Protein AF-0000000070525239 (afdb_homodimer)

Nearest PDB structures (foldseek):
  1e3w-assembly1_A  TM=9.449E-01  e=1.465E-20  Rattus norvegicus
  2o23-assembly1_A-2  TM=9.430E-01  e=2.277E-20  Homo sapiens
  1e6w-assembly1_B  TM=9.467E-01  e=3.322E-20  Rattus norvegicus
  1e3s-assembly1_D  TM=9.387E-01  e=2.425E-20  Rattus norvegicus
  7n09-assembly1_A  TM=9.332E-01  e=2.905E-18  Ascaris suum

Structure (mmCIF, N/CA/C/O backbone):
data_AF-0000000070525239-model_v1
#
loop_
_entity.id
_entity.type
_entity.pdbx_description
1 polymer 'Hydroxysteroid 17-beta dehydrogenase 10'
#
loop_
_atom_site.group_PDB
_atom_site.id
_atom_site.type_symbol
_atom_site.label_atom_id
_atom_site.label_alt_id
_atom_site.label_comp_id
_atom_site.label_asym_id
_atom_site.label_entity_id
_atom_site.label_seq_id
_atom_site.pdbx_PDB_ins_code
_atom_site.Cartn_x
_atom_site.Cartn_y
_atom_site.Cartn_z
_atom_site.occupancy
_atom_site.B_iso_or_equiv
_atom_site.auth_seq_id
_atom_site.auth_comp_id
_atom_site.auth_asym_id
_atom_site.auth_atom_id
_atom_site.pdbx_PDB_model_num
ATOM 1 N N . PRO A 1 1 ? -8.875 -11.875 -37.719 1 24.02 1 PRO A N 1
ATOM 2 C CA . PRO A 1 1 ? -8.242 -12.961 -36.938 1 24.02 1 PRO A CA 1
ATOM 3 C C . PRO A 1 1 ? -8.016 -12.594 -35.5 1 24.02 1 PRO A C 1
ATOM 5 O O . PRO A 1 1 ? -7.535 -11.5 -35.188 1 24.02 1 PRO A O 1
ATOM 8 N N . GLY A 1 2 ? -8.891 -12.859 -34.5 1 32.44 2 GLY A N 1
ATOM 9 C CA . GLY A 1 2 ? -8.945 -12.461 -33.125 1 32.44 2 GLY A CA 1
ATOM 10 C C . GLY A 1 2 ? -7.613 -12.57 -32.406 1 32.44 2 GLY A C 1
ATOM 11 O O . GLY A 1 2 ? -6.754 -13.359 -32.812 1 32.44 2 GLY A O 1
ATOM 12 N N . SER A 1 3 ? -7.012 -11.477 -32.031 1 36.03 3 SER A N 1
ATOM 13 C CA . SER A 1 3 ? -5.727 -11.594 -31.344 1 36.03 3 SER A CA 1
ATOM 14 C C . SER A 1 3 ? -5.648 -12.891 -30.531 1 36.03 3 SER A C 1
ATOM 16 O O . SER A 1 3 ? -6.59 -13.234 -29.812 1 36.03 3 SER A O 1
ATOM 18 N N . PRO A 1 4 ? -5.105 -13.992 -30.922 1 38.84 4 PRO A N 1
ATOM 19 C CA . PRO A 1 4 ? -5.152 -15.266 -30.188 1 38.84 4 PRO A CA 1
ATOM 20 C C . PRO A 1 4 ? -5.043 -15.078 -28.672 1 38.84 4 PRO A C 1
ATOM 22 O O . PRO A 1 4 ? -4.008 -14.625 -28.172 1 38.84 4 PRO A O 1
ATOM 25 N N . CYS A 1 5 ? -6.004 -14.445 -28.109 1 45.59 5 CYS A N 1
ATOM 26 C CA . CYS A 1 5 ? -6.117 -14.422 -26.656 1 45.59 5 CYS A CA 1
ATOM 27 C C . CYS A 1 5 ? -5.613 -15.727 -26.047 1 45.59 5 CYS A C 1
ATOM 29 O O . CYS A 1 5 ? -5.816 -16.797 -26.609 1 45.59 5 CYS A O 1
ATOM 31 N N . ARG A 1 6 ? -4.496 -15.766 -25.344 1 56.09 6 ARG A N 1
ATOM 32 C CA . ARG A 1 6 ? -3.951 -16.969 -24.75 1 56.09 6 ARG A CA 1
ATOM 33 C C . ARG A 1 6 ? -5.062 -17.953 -24.359 1 56.09 6 ARG A C 1
ATOM 35 O O . ARG A 1 6 ? -6.027 -17.562 -23.703 1 56.09 6 ARG A O 1
ATOM 42 N N . SER A 1 7 ? -5.305 -18.938 -25.172 1 71.94 7 SER A N 1
ATOM 43 C CA . SER A 1 7 ? -6.301 -19.984 -24.953 1 71.94 7 SER A CA 1
ATOM 44 C C . SER A 1 7 ? -6.145 -20.625 -23.578 1 71.94 7 SER A C 1
ATOM 46 O O . SER A 1 7 ? -5.031 -20.719 -23.062 1 71.94 7 SER A O 1
ATOM 48 N N . LEU A 1 8 ? -7.219 -20.766 -22.641 1 81.75 8 LEU A N 1
ATOM 49 C CA . LEU A 1 8 ? -7.293 -21.25 -21.266 1 81.75 8 LEU A CA 1
ATOM 50 C C . LEU A 1 8 ? -7.043 -22.75 -21.219 1 81.75 8 LEU A C 1
ATOM 52 O O . LEU A 1 8 ? -6.438 -23.234 -20.25 1 81.75 8 LEU A O 1
ATOM 56 N N . PRO A 1 9 ? -7.375 -23.438 -22.328 1 86.81 9 PRO A N 1
ATOM 57 C CA . PRO A 1 9 ? -7.137 -24.875 -22.172 1 86.81 9 PRO A CA 1
ATOM 58 C C . PRO A 1 9 ? -5.656 -25.203 -22.016 1 86.81 9 PRO A C 1
ATOM 60 O O . PRO A 1 9 ? -4.828 -24.75 -22.812 1 86.81 9 PRO A O 1
ATOM 63 N N . GLY A 1 10 ? -5.457 -25.938 -20.922 1 90.94 10 GLY A N 1
ATOM 64 C CA . GLY A 1 10 ? -4.105 -26.406 -20.672 1 90.94 10 GLY A CA 1
ATOM 65 C C . GLY A 1 10 ? -3.283 -25.438 -19.844 1 90.94 10 GLY A C 1
ATOM 66 O O . GLY A 1 10 ? -2.189 -25.781 -19.391 1 90.94 10 GLY A O 1
ATOM 67 N N . MET A 1 11 ? -3.789 -24.266 -19.578 1 95.25 11 MET A N 1
ATOM 68 C CA . MET A 1 11 ? -3.066 -23.297 -18.75 1 95.25 11 MET A CA 1
ATOM 69 C C . MET A 1 11 ? -3.055 -23.734 -17.297 1 95.25 11 MET A C 1
ATOM 71 O O . MET A 1 11 ? -4 -24.359 -16.812 1 95.25 11 MET A O 1
ATOM 75 N N . VAL A 1 12 ? -1.965 -23.391 -16.625 1 98.19 12 VAL A N 1
ATOM 76 C CA . VAL A 1 12 ? -1.842 -23.641 -15.203 1 98.19 12 VAL A CA 1
ATOM 77 C C . VAL A 1 12 ? -1.902 -22.312 -14.438 1 98.19 12 VAL A C 1
ATOM 79 O O . VAL A 1 12 ? -1.078 -21.422 -14.664 1 98.19 12 VAL A O 1
ATOM 82 N N . ALA A 1 13 ? -2.9 -22.203 -13.523 1 98.56 13 ALA A N 1
ATOM 83 C CA . ALA A 1 13 ? -3.133 -20.953 -12.789 1 98.56 13 ALA A CA 1
ATOM 84 C C . ALA A 1 13 ? -2.881 -21.141 -11.297 1 98.56 13 ALA A C 1
ATOM 86 O O . ALA A 1 13 ? -3.074 -22.234 -10.758 1 98.56 13 ALA A O 1
ATOM 87 N N . LEU A 1 14 ? -2.352 -20.125 -10.688 1 98.75 14 LEU A N 1
ATOM 88 C CA . LEU A 1 14 ? -2.381 -19.969 -9.234 1 98.75 14 LEU A CA 1
ATOM 89 C C . LEU A 1 14 ? -3.379 -18.891 -8.828 1 98.75 14 LEU A C 1
ATOM 91 O O . LEU A 1 14 ? -3.291 -17.75 -9.289 1 98.75 14 LEU A O 1
ATOM 95 N N . VAL A 1 15 ? -4.398 -19.234 -8.016 1 98.5 15 VAL A N 1
ATOM 96 C CA . VAL A 1 15 ? -5.418 -18.297 -7.555 1 98.5 15 VAL A CA 1
ATOM 97 C C . VAL A 1 15 ? -5.32 -18.141 -6.039 1 98.5 15 VAL A C 1
ATOM 99 O O . VAL A 1 15 ? -5.445 -19.125 -5.297 1 98.5 15 VAL A O 1
ATOM 102 N N . THR A 1 16 ? -5.07 -16.938 -5.613 1 98.5 16 THR A N 1
ATOM 103 C CA . THR A 1 16 ? -5.055 -16.703 -4.176 1 98.5 16 THR A CA 1
ATOM 104 C C . THR A 1 16 ? -6.461 -16.406 -3.66 1 98.5 16 THR A C 1
ATOM 106 O O . THR A 1 16 ? -7.316 -15.938 -4.414 1 98.5 16 THR A O 1
ATOM 109 N N . GLY A 1 17 ? -6.613 -16.656 -2.32 1 97.75 17 GLY A N 1
ATOM 110 C CA . GLY A 1 17 ? -7.961 -16.5 -1.798 1 97.75 17 GLY A CA 1
ATOM 111 C C . GLY A 1 17 ? -8.977 -17.391 -2.488 1 97.75 17 GLY A C 1
ATOM 112 O O . GLY A 1 17 ? -10.117 -16.984 -2.711 1 97.75 17 GLY A O 1
ATOM 113 N N . ALA A 1 18 ? -8.602 -18.547 -2.885 1 98.38 18 ALA A N 1
ATOM 114 C CA . ALA A 1 18 ? -9.359 -19.375 -3.814 1 98.38 18 ALA A CA 1
ATOM 115 C C . ALA A 1 18 ? -10.531 -20.062 -3.113 1 98.38 18 ALA A C 1
ATOM 117 O O . ALA A 1 18 ? -11.414 -20.609 -3.768 1 98.38 18 ALA A O 1
ATOM 118 N N . GLY A 1 19 ? -10.555 -20.016 -1.849 1 97.69 19 GLY A N 1
ATOM 119 C CA . GLY A 1 19 ? -11.547 -20.781 -1.109 1 97.69 19 GLY A CA 1
ATOM 120 C C . GLY A 1 19 ? -12.875 -20.047 -0.96 1 97.69 19 GLY A C 1
ATOM 121 O O . GLY A 1 19 ? -13.828 -20.594 -0.405 1 97.69 19 GLY A O 1
ATOM 122 N N . SER A 1 20 ? -12.906 -18.797 -1.451 1 95.38 20 SER A N 1
ATOM 123 C CA . SER A 1 20 ? -14.148 -18.062 -1.232 1 95.38 20 SER A CA 1
ATOM 124 C C . SER A 1 20 ? -14.32 -16.953 -2.266 1 95.38 20 SER A C 1
ATOM 126 O O . SER A 1 20 ? -13.391 -16.641 -3.018 1 95.38 20 SER A O 1
ATOM 128 N N . GLY A 1 21 ? -15.578 -16.594 -2.42 1 94.62 21 GLY A N 1
ATOM 129 C CA . GLY A 1 21 ? -15.891 -15.367 -3.154 1 94.62 21 GLY A CA 1
ATOM 130 C C . GLY A 1 21 ? -15.359 -15.383 -4.574 1 94.62 21 GLY A C 1
ATOM 131 O O . GLY A 1 21 ? -15.602 -16.328 -5.328 1 94.62 21 GLY A O 1
ATOM 132 N N . LEU A 1 22 ? -14.672 -14.203 -4.852 1 92.38 22 LEU A N 1
ATOM 133 C CA . LEU A 1 22 ? -14.141 -14 -6.195 1 92.38 22 LEU A CA 1
ATOM 134 C C . LEU A 1 22 ? -13.125 -15.086 -6.547 1 92.38 22 LEU A C 1
ATOM 136 O O . LEU A 1 22 ? -13.078 -15.555 -7.688 1 92.38 22 LEU A O 1
ATOM 140 N N . GLY A 1 23 ? -12.344 -15.492 -5.531 1 96.88 23 GLY A N 1
ATOM 141 C CA . GLY A 1 23 ? -11.359 -16.547 -5.762 1 96.88 23 GLY A CA 1
ATOM 142 C C . GLY A 1 23 ? -11.984 -17.859 -6.16 1 96.88 23 GLY A C 1
ATOM 143 O O . GLY A 1 23 ? -11.562 -18.484 -7.141 1 96.88 23 GLY A O 1
ATOM 144 N N . ARG A 1 24 ? -12.93 -18.203 -5.43 1 98.12 24 ARG A N 1
ATOM 145 C CA . ARG A 1 24 ? -13.625 -19.453 -5.73 1 98.12 24 ARG A CA 1
ATOM 146 C C . ARG A 1 24 ? -14.258 -19.422 -7.117 1 98.12 24 ARG A C 1
ATOM 148 O O . ARG A 1 24 ? -14.086 -20.344 -7.91 1 98.12 24 ARG A O 1
ATOM 155 N N . ALA A 1 25 ? -14.938 -18.344 -7.43 1 96.88 25 ALA A N 1
ATOM 156 C CA . ALA A 1 25 ? -15.578 -18.188 -8.734 1 96.88 25 ALA A CA 1
ATOM 157 C C . ALA A 1 25 ? -14.547 -18.219 -9.859 1 96.88 25 ALA A C 1
ATOM 159 O O . ALA A 1 25 ? -14.797 -18.797 -10.922 1 96.88 25 ALA A O 1
ATOM 160 N N . THR A 1 26 ? -13.438 -17.672 -9.586 1 96.31 26 THR A N 1
ATOM 161 C CA . THR A 1 26 ? -12.367 -17.641 -10.57 1 96.31 26 THR A CA 1
ATOM 162 C C . THR A 1 26 ? -11.859 -19.047 -10.859 1 96.31 26 THR A C 1
ATOM 164 O O . THR A 1 26 ? -11.727 -19.438 -12.023 1 96.31 26 THR A O 1
ATOM 167 N N . VAL A 1 27 ? -11.633 -19.844 -9.797 1 98.38 27 VAL A N 1
ATOM 168 C CA . VAL A 1 27 ? -11.141 -21.203 -9.953 1 98.38 27 VAL A CA 1
ATOM 169 C C . VAL A 1 27 ? -12.148 -22.031 -10.742 1 98.38 27 VAL A C 1
ATOM 171 O O . VAL A 1 27 ? -11.781 -22.719 -11.703 1 98.38 27 VAL A O 1
ATOM 174 N N . GLU A 1 28 ? -13.344 -21.922 -10.398 1 98.38 28 GLU A N 1
ATOM 175 C CA . GLU A 1 28 ? -14.383 -22.703 -11.047 1 98.38 28 GLU A CA 1
ATOM 176 C C . GLU A 1 28 ? -14.477 -22.375 -12.539 1 98.38 28 GLU A C 1
ATOM 178 O O . GLU A 1 28 ? -14.586 -23.266 -13.367 1 98.38 28 GLU A O 1
ATOM 183 N N . ARG A 1 29 ? -14.375 -21.156 -12.867 1 96.88 29 ARG A N 1
ATOM 184 C CA . ARG A 1 29 ? -14.453 -20.734 -14.266 1 96.88 29 ARG A CA 1
ATOM 185 C C . ARG A 1 29 ? -13.234 -21.219 -15.047 1 96.88 29 ARG A C 1
ATOM 187 O O . ARG A 1 29 ? -13.359 -21.672 -16.188 1 96.88 29 ARG A O 1
ATOM 194 N N . LEU A 1 30 ? -12.078 -21.125 -14.422 1 96.62 30 LEU A N 1
ATOM 195 C CA . LEU A 1 30 ? -10.852 -21.578 -15.07 1 96.62 30 LEU A CA 1
ATOM 196 C C . LEU A 1 30 ? -10.922 -23.062 -15.383 1 96.62 30 LEU A C 1
ATOM 198 O O . LEU A 1 30 ? -10.609 -23.484 -16.5 1 96.62 30 LEU A O 1
ATOM 202 N N . VAL A 1 31 ? -11.352 -23.859 -14.453 1 97.75 31 VAL A N 1
ATOM 203 C CA . VAL A 1 31 ? -11.406 -25.312 -14.617 1 97.75 31 VAL A CA 1
ATOM 204 C C . VAL A 1 31 ? -12.469 -25.672 -15.641 1 97.75 31 VAL A C 1
ATOM 206 O O . VAL A 1 31 ? -12.25 -26.547 -16.484 1 97.75 31 VAL A O 1
ATOM 209 N N . GLU A 1 32 ? -13.555 -24.969 -15.586 1 96.81 32 GLU A N 1
ATOM 210 C CA . GLU A 1 32 ? -14.609 -25.188 -16.562 1 96.81 32 GLU A CA 1
ATOM 211 C C . GLU A 1 32 ? -14.102 -24.953 -17.984 1 96.81 32 GLU A C 1
ATOM 213 O O . GLU A 1 32 ? -14.57 -25.594 -18.938 1 96.81 32 GLU A O 1
ATOM 218 N N . ARG A 1 33 ? -13.141 -24.172 -18.125 1 95.81 33 ARG A N 1
ATOM 219 C CA . ARG A 1 33 ? -12.633 -23.797 -19.438 1 95.81 33 ARG A CA 1
ATOM 220 C C . ARG A 1 33 ? -11.375 -24.578 -19.781 1 95.81 33 ARG A C 1
ATOM 222 O O . ARG A 1 33 ? -10.656 -24.234 -20.719 1 95.81 33 ARG A O 1
ATOM 229 N N . GLY A 1 34 ? -11.055 -25.531 -18.969 1 97.06 34 GLY A N 1
ATOM 230 C CA . GLY A 1 34 ? -10.031 -26.516 -19.328 1 97.06 34 GLY A CA 1
ATOM 231 C C . GLY A 1 34 ? -8.672 -26.203 -18.734 1 97.06 34 GLY A C 1
ATOM 232 O O . GLY A 1 34 ? -7.676 -26.828 -19.094 1 97.06 34 GLY A O 1
ATOM 233 N N . ALA A 1 35 ? -8.625 -25.266 -17.844 1 97.56 35 ALA A N 1
ATOM 234 C CA . ALA A 1 35 ? -7.367 -24.953 -17.156 1 97.56 35 ALA A CA 1
ATOM 235 C C . ALA A 1 35 ? -7.18 -25.828 -15.922 1 97.56 35 ALA A C 1
ATOM 237 O O . ALA A 1 35 ? -8.117 -26.5 -15.484 1 97.56 35 ALA A O 1
ATOM 238 N N . ARG A 1 36 ? -5.973 -25.891 -15.461 1 98.38 36 ARG A N 1
ATOM 239 C CA . ARG A 1 36 ? -5.629 -26.438 -14.156 1 98.38 36 ARG A CA 1
ATOM 240 C C . ARG A 1 36 ? -5.301 -25.312 -13.164 1 98.38 36 ARG A C 1
ATOM 242 O O . ARG A 1 36 ? -4.883 -24.234 -13.57 1 98.38 36 ARG A O 1
ATOM 249 N N . ALA A 1 37 ? -5.555 -25.625 -11.883 1 98.69 37 ALA A N 1
ATOM 250 C CA . ALA A 1 37 ? -5.402 -24.516 -10.938 1 98.69 37 ALA A CA 1
ATOM 251 C C . ALA A 1 37 ? -4.863 -25.016 -9.602 1 98.69 37 ALA A C 1
ATOM 253 O O . ALA A 1 37 ? -5.266 -26.062 -9.109 1 98.69 37 ALA A O 1
ATOM 254 N N . VAL A 1 38 ? -3.879 -24.281 -9.062 1 98.94 38 VAL A N 1
ATOM 255 C CA . VAL A 1 38 ? -3.506 -24.406 -7.66 1 98.94 38 VAL A CA 1
ATOM 256 C C . VAL A 1 38 ? -4.242 -23.359 -6.832 1 98.94 38 VAL A C 1
ATOM 258 O O . VAL A 1 38 ? -4.188 -22.172 -7.148 1 98.94 38 VAL A O 1
ATOM 261 N N . LEU A 1 39 ? -5.012 -23.797 -5.852 1 98.94 39 LEU A N 1
ATOM 262 C CA . LEU A 1 39 ? -5.785 -22.953 -4.941 1 98.94 39 LEU A CA 1
ATOM 263 C C . LEU A 1 39 ? -4.957 -22.578 -3.721 1 98.94 39 LEU A C 1
ATOM 265 O O . LEU A 1 39 ? -4.707 -23.406 -2.846 1 98.94 39 LEU A O 1
ATOM 269 N N . LEU A 1 40 ? -4.508 -21.312 -3.719 1 98.88 40 LEU A N 1
ATOM 270 C CA . LEU A 1 40 ? -3.75 -20.812 -2.578 1 98.88 40 LEU A CA 1
ATOM 271 C C . LEU A 1 40 ? -4.652 -20.047 -1.621 1 98.88 40 LEU A C 1
ATOM 273 O O . LEU A 1 40 ? -5.262 -19.047 -2.004 1 98.88 40 LEU A O 1
ATOM 277 N N . ASP A 1 41 ? -4.754 -20.516 -0.376 1 98.75 41 ASP A N 1
ATOM 278 C CA . ASP A 1 41 ? -5.582 -19.875 0.643 1 98.75 41 ASP A CA 1
ATOM 279 C C . ASP A 1 41 ? -5.164 -20.312 2.045 1 98.75 41 ASP A C 1
ATOM 281 O O . ASP A 1 41 ? -4.375 -21.25 2.199 1 98.75 41 ASP A O 1
ATOM 285 N N . LEU A 1 42 ? -5.648 -19.625 2.99 1 98.62 42 LEU A N 1
ATOM 286 C CA . LEU A 1 42 ? -5.383 -20 4.375 1 98.62 42 LEU A CA 1
ATOM 287 C C . LEU A 1 42 ? -5.82 -21.422 4.648 1 98.62 42 LEU A C 1
ATOM 289 O O . LEU A 1 42 ? -6.738 -21.938 4 1 98.62 42 LEU A O 1
ATOM 293 N N . PRO A 1 43 ? -5.195 -22.078 5.637 1 97.81 43 PRO A N 1
ATOM 294 C CA . PRO A 1 43 ? -5.484 -23.484 5.914 1 97.81 43 PRO A CA 1
ATOM 295 C C . PRO A 1 43 ? -6.953 -23.734 6.234 1 97.81 43 PRO A C 1
ATOM 297 O O . PRO A 1 43 ? -7.504 -24.781 5.859 1 97.81 43 PRO A O 1
ATOM 300 N N . ARG A 1 44 ? -7.59 -22.766 6.879 1 96.5 44 ARG A N 1
ATOM 301 C CA . ARG A 1 44 ? -8.969 -22.984 7.312 1 96.5 44 ARG A CA 1
ATOM 302 C C . ARG A 1 44 ? -9.961 -22.484 6.262 1 96.5 44 ARG A C 1
ATOM 304 O O . ARG A 1 44 ? -11.164 -22.469 6.508 1 96.5 44 ARG A O 1
ATOM 311 N N . SER A 1 45 ? -9.5 -22.25 5.113 1 97.75 45 SER A N 1
ATOM 312 C CA . SER A 1 45 ? -10.375 -21.766 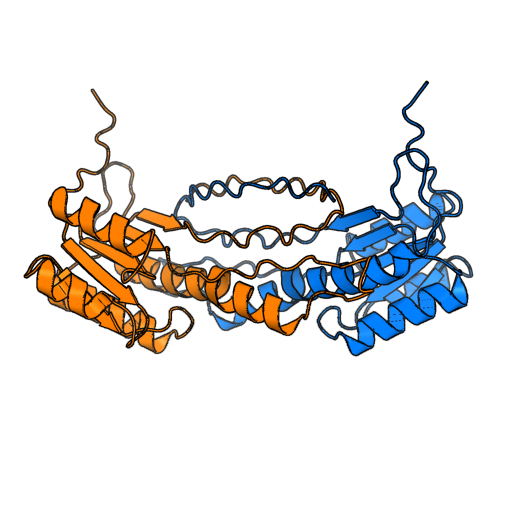4.047 1 97.75 45 SER A CA 1
ATOM 313 C C . SER A 1 45 ? -11.117 -22.938 3.383 1 97.75 45 SER A C 1
ATOM 315 O O . SER A 1 45 ? -10.898 -24.094 3.732 1 97.75 45 SER A O 1
ATOM 317 N N . GLY A 1 46 ? -12.008 -22.562 2.463 1 98.06 46 GLY A N 1
ATOM 318 C CA . GLY A 1 46 ? -12.727 -23.562 1.69 1 98.06 46 GLY A CA 1
ATOM 319 C C . GLY A 1 46 ? -11.914 -24.125 0.541 1 98.06 46 GLY A C 1
ATOM 320 O O . GLY A 1 46 ? -12.43 -24.891 -0.282 1 98.06 46 GLY A O 1
ATOM 321 N N . GLY A 1 47 ? -10.688 -23.812 0.469 1 98.5 47 GLY A N 1
ATOM 322 C CA . GLY A 1 47 ? -9.867 -24.188 -0.678 1 98.5 47 GLY A CA 1
ATOM 323 C C . GLY A 1 47 ? -9.656 -25.672 -0.814 1 98.5 47 GLY A C 1
ATOM 324 O O . GLY A 1 47 ? -9.719 -26.219 -1.919 1 98.5 47 GLY A O 1
ATOM 325 N N . ALA A 1 48 ? -9.398 -26.344 0.282 1 98.56 48 ALA A N 1
ATOM 326 C CA . ALA A 1 48 ? -9.164 -27.781 0.239 1 98.56 48 ALA A CA 1
ATOM 327 C C . ALA A 1 48 ? -10.406 -28.531 -0.253 1 98.56 48 ALA A C 1
ATOM 329 O O . ALA A 1 48 ? -10.305 -29.438 -1.083 1 98.56 48 ALA A O 1
ATOM 330 N N . GLN A 1 49 ? -11.516 -28.172 0.299 1 98.5 49 GLN A N 1
ATOM 331 C CA . GLN A 1 49 ? -12.773 -28.766 -0.127 1 98.5 49 GLN A CA 1
ATOM 332 C C . GLN A 1 49 ? -13.016 -28.547 -1.614 1 98.5 49 GLN A C 1
ATOM 334 O O . GLN A 1 49 ? -13.406 -29.453 -2.336 1 98.5 49 GLN A O 1
ATOM 339 N N . LEU A 1 50 ? -12.812 -27.328 -2.064 1 98.62 50 LEU A N 1
ATOM 340 C CA . LEU A 1 50 ? -13.031 -26.984 -3.465 1 98.62 50 LEU A CA 1
ATOM 341 C C . LEU A 1 50 ? -12.117 -27.812 -4.371 1 98.62 50 LEU A C 1
ATOM 343 O O . LEU A 1 50 ? -12.555 -28.312 -5.41 1 98.62 50 LEU A O 1
ATOM 347 N N . ALA A 1 51 ? -10.875 -27.953 -3.996 1 98.75 51 ALA A N 1
ATOM 348 C CA . ALA A 1 51 ? -9.93 -28.734 -4.793 1 98.75 51 ALA A CA 1
ATOM 349 C C . ALA A 1 51 ? -10.398 -30.172 -4.926 1 98.75 51 ALA A C 1
ATOM 351 O O . ALA A 1 51 ? -10.289 -30.781 -6 1 98.75 51 ALA A O 1
ATOM 352 N N . ARG A 1 52 ? -10.898 -30.719 -3.857 1 98.25 52 ARG A N 1
ATOM 353 C CA . ARG A 1 52 ? -11.414 -32.094 -3.895 1 98.25 52 ARG A CA 1
ATOM 354 C C . ARG A 1 52 ? -12.602 -32.188 -4.84 1 98.25 52 ARG A C 1
ATOM 356 O O . ARG A 1 52 ? -12.695 -33.156 -5.613 1 98.25 52 ARG A O 1
ATOM 363 N N . GLU A 1 53 ? -13.422 -31.25 -4.773 1 98.19 53 GLU A N 1
ATOM 364 C CA . GLU A 1 53 ? -14.625 -31.234 -5.598 1 98.19 53 GLU A CA 1
ATOM 365 C C . GLU A 1 53 ? -14.281 -31.141 -7.078 1 98.19 53 GLU A C 1
ATOM 367 O O . GLU A 1 53 ? -14.953 -31.75 -7.918 1 98.19 53 GLU A O 1
ATOM 372 N N . LEU A 1 54 ? -13.242 -30.422 -7.414 1 98.19 54 LEU A N 1
ATOM 373 C CA . LEU A 1 54 ? -12.891 -30.172 -8.805 1 98.19 54 LEU A CA 1
ATOM 374 C C . LEU A 1 54 ? -11.953 -31.234 -9.336 1 98.19 54 LEU A C 1
ATOM 376 O O . LEU A 1 54 ? -11.766 -31.375 -10.547 1 98.19 54 LEU A O 1
ATOM 380 N N . GLY A 1 55 ? -11.32 -32 -8.445 1 97.44 55 GLY A N 1
ATOM 381 C CA . GLY A 1 55 ? -10.602 -33.219 -8.828 1 97.44 55 GLY A CA 1
ATOM 382 C C . GLY A 1 55 ? -9.188 -32.938 -9.312 1 97.44 55 GLY A C 1
ATOM 383 O O . GLY A 1 55 ? -8.516 -32.031 -8.805 1 97.44 55 GLY A O 1
ATOM 384 N N . GLU A 1 56 ? -8.672 -33.719 -10.305 1 97.44 56 GLU A N 1
ATOM 385 C CA . GLU A 1 56 ? -7.266 -33.781 -10.688 1 97.44 56 GLU A CA 1
ATOM 386 C C . GLU A 1 56 ? -6.805 -32.469 -11.336 1 97.44 56 GLU A C 1
ATOM 388 O O . GLU A 1 56 ? -5.602 -32.219 -11.445 1 97.44 56 GLU A O 1
ATOM 393 N N . SER A 1 57 ? -7.793 -31.719 -11.695 1 97.62 57 SER A N 1
ATOM 394 C CA . SER A 1 57 ? -7.449 -30.453 -12.336 1 97.62 57 SER A CA 1
ATOM 395 C C . SER A 1 57 ? -6.992 -29.422 -11.312 1 97.62 57 SER A C 1
ATOM 397 O O . SER A 1 57 ? -6.504 -28.344 -11.672 1 97.62 57 SER A O 1
ATOM 399 N N . CYS A 1 58 ? -7.141 -29.766 -10 1 98.62 58 CYS A N 1
ATOM 400 C CA . CYS A 1 58 ? -6.828 -28.766 -8.984 1 98.62 58 CYS A CA 1
ATOM 401 C C . CYS A 1 58 ? -5.98 -29.359 -7.871 1 98.62 58 CYS A C 1
ATOM 403 O O . CYS A 1 58 ? -5.965 -30.578 -7.684 1 98.62 58 CYS A O 1
ATOM 405 N N . ALA A 1 59 ? -5.242 -28.531 -7.25 1 98.81 59 ALA A N 1
ATOM 406 C CA . ALA A 1 59 ? -4.539 -28.812 -6.004 1 98.81 59 ALA A CA 1
ATOM 407 C C . ALA A 1 59 ? -4.68 -27.656 -5.016 1 98.81 59 ALA A C 1
ATOM 409 O O . ALA A 1 59 ? -4.746 -26.5 -5.422 1 98.81 59 ALA A O 1
ATOM 410 N N . PHE A 1 60 ? -4.719 -27.984 -3.732 1 98.88 60 PHE A N 1
ATOM 411 C CA . PHE A 1 60 ? -4.809 -26.969 -2.691 1 98.88 60 PHE A CA 1
ATOM 412 C C . PHE A 1 60 ? -3.449 -26.734 -2.037 1 98.88 60 PHE A C 1
ATOM 414 O O . PHE A 1 60 ? -2.746 -27.703 -1.711 1 98.88 60 PHE A O 1
ATOM 421 N N . ALA A 1 61 ? -3.061 -25.516 -1.934 1 98.88 61 ALA A N 1
ATOM 422 C CA . ALA A 1 61 ? -1.876 -25.094 -1.191 1 98.88 61 ALA A CA 1
ATOM 423 C C . ALA A 1 61 ? -2.256 -24.203 -0.014 1 98.88 61 ALA A C 1
ATOM 425 O O . ALA A 1 61 ? -2.646 -23.047 -0.203 1 98.88 61 ALA A O 1
ATOM 426 N N . ALA A 1 62 ? -2.146 -24.75 1.225 1 98.88 62 ALA A N 1
ATOM 427 C CA . ALA A 1 62 ? -2.359 -23.938 2.424 1 98.88 62 ALA A CA 1
ATOM 428 C C . ALA A 1 62 ? -1.23 -22.922 2.609 1 98.88 62 ALA A C 1
ATOM 430 O O . ALA A 1 62 ? -0.076 -23.312 2.814 1 98.88 62 ALA A O 1
ATOM 431 N N . ALA A 1 63 ? -1.603 -21.609 2.498 1 98.88 63 ALA A N 1
ATOM 432 C CA . ALA A 1 63 ? -0.558 -20.578 2.598 1 98.88 63 ALA A CA 1
ATOM 433 C C . ALA A 1 63 ? -1.147 -19.234 2.973 1 98.88 63 ALA A C 1
ATOM 435 O O . ALA A 1 63 ? -2.281 -18.906 2.605 1 98.88 63 ALA A O 1
ATOM 436 N N . ASP A 1 64 ? -0.391 -18.484 3.691 1 98.75 64 ASP A N 1
ATOM 437 C CA . ASP A 1 64 ? -0.572 -17.047 3.889 1 98.75 64 ASP A CA 1
ATOM 438 C C . ASP A 1 64 ? 0.216 -16.25 2.854 1 98.75 64 ASP A C 1
ATOM 440 O O . ASP A 1 64 ? 1.437 -16.391 2.752 1 98.75 64 ASP A O 1
ATOM 444 N N . VAL A 1 65 ? -0.54 -15.414 2.086 1 98.38 65 VAL A N 1
ATOM 445 C CA . VAL A 1 65 ? 0.105 -14.695 0.99 1 98.38 65 VAL A CA 1
ATOM 446 C C . VAL A 1 65 ? 1.196 -13.781 1.541 1 98.38 65 VAL A C 1
ATOM 448 O O . VAL A 1 65 ? 2.082 -13.344 0.802 1 98.38 65 VAL A O 1
ATOM 451 N N . THR A 1 66 ? 1.167 -13.461 2.836 1 98.25 6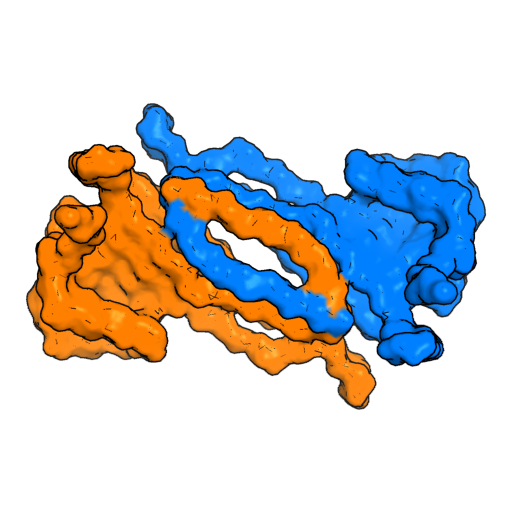6 THR A N 1
ATOM 452 C CA . THR A 1 66 ? 2.162 -12.562 3.412 1 98.25 66 THR A CA 1
ATOM 453 C C . THR A 1 66 ? 3.416 -13.336 3.818 1 98.25 66 THR A C 1
ATOM 455 O O . THR A 1 66 ? 4.414 -12.742 4.223 1 98.25 66 THR A O 1
ATOM 458 N N . SER A 1 67 ? 3.441 -14.656 3.715 1 98.81 67 SER A N 1
ATOM 459 C CA . SER A 1 67 ? 4.582 -15.492 4.07 1 98.81 67 SER A CA 1
ATOM 460 C C . SER A 1 67 ? 5.379 -15.898 2.834 1 98.81 67 SER A C 1
ATOM 462 O O . SER A 1 67 ? 4.914 -16.703 2.025 1 98.81 67 SER A O 1
ATOM 464 N N . PRO A 1 68 ? 6.602 -15.398 2.713 1 98.69 68 PRO A N 1
ATOM 465 C CA . PRO A 1 68 ? 7.414 -15.805 1.562 1 98.69 68 PRO A CA 1
ATOM 466 C C . PRO A 1 68 ? 7.625 -17.312 1.487 1 98.69 68 PRO A C 1
ATOM 468 O O . PRO A 1 68 ? 7.559 -17.891 0.402 1 98.69 68 PRO A O 1
ATOM 471 N N . GLU A 1 69 ? 7.832 -17.938 2.623 1 98.75 69 GLU A N 1
ATOM 472 C CA . GLU A 1 69 ? 8.102 -19.375 2.654 1 98.75 69 GLU A CA 1
ATOM 473 C C . GLU A 1 69 ? 6.879 -20.172 2.201 1 98.75 69 GLU A C 1
ATOM 475 O O . GLU A 1 69 ? 7 -21.109 1.411 1 98.75 69 GLU A O 1
ATOM 480 N N . GLU A 1 70 ? 5.715 -19.781 2.652 1 98.88 70 GLU A N 1
ATOM 481 C CA . GLU A 1 70 ? 4.5 -20.516 2.312 1 98.88 70 GLU A CA 1
ATOM 482 C C . GLU A 1 70 ? 4.105 -20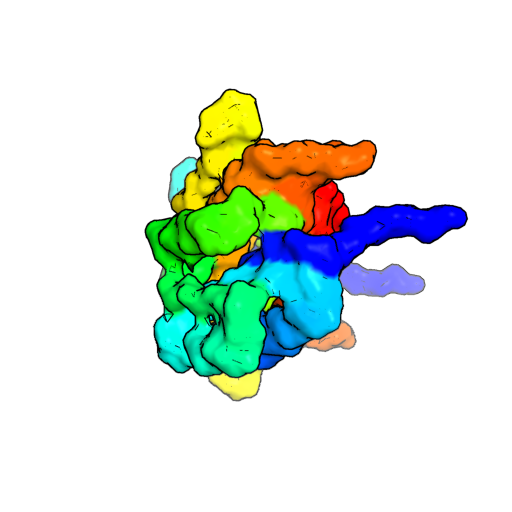.281 0.855 1 98.88 70 GLU A C 1
ATOM 484 O O . GLU A 1 70 ? 3.648 -21.219 0.179 1 98.88 70 GLU A O 1
ATOM 489 N N . VAL A 1 71 ? 4.309 -19.078 0.355 1 98.88 71 VAL A N 1
ATOM 490 C CA . VAL A 1 71 ? 4.055 -18.812 -1.055 1 98.88 71 VAL A CA 1
ATOM 491 C C . VAL A 1 71 ? 5.035 -19.594 -1.92 1 98.88 71 VAL A C 1
ATOM 493 O O . VAL A 1 71 ? 4.652 -20.172 -2.941 1 98.88 71 VAL A O 1
ATOM 496 N N . GLY A 1 72 ? 6.25 -19.641 -1.437 1 98.81 72 GLY A N 1
ATOM 497 C CA . GLY A 1 72 ? 7.23 -20.469 -2.133 1 98.81 72 GLY A CA 1
ATOM 498 C C . GLY A 1 72 ? 6.844 -21.922 -2.215 1 98.81 72 GLY A C 1
ATOM 499 O O . GLY A 1 72 ? 7.012 -22.562 -3.26 1 98.81 72 GLY A O 1
ATOM 500 N N . ALA A 1 73 ? 6.359 -22.453 -1.149 1 98.88 73 ALA A N 1
ATOM 501 C CA . ALA A 1 73 ? 5.93 -23.844 -1.118 1 98.88 73 ALA A CA 1
ATOM 502 C C . ALA A 1 73 ? 4.766 -24.078 -2.074 1 98.88 73 ALA A C 1
ATOM 504 O O . ALA A 1 73 ? 4.695 -25.125 -2.73 1 98.88 73 ALA A O 1
ATOM 505 N N . ALA A 1 74 ? 3.865 -23.125 -2.145 1 98.94 74 ALA A N 1
ATOM 506 C CA . ALA A 1 74 ? 2.738 -23.234 -3.066 1 98.94 74 ALA A CA 1
ATOM 507 C C . ALA A 1 74 ? 3.215 -23.266 -4.516 1 98.94 74 ALA A C 1
ATOM 509 O O . ALA A 1 74 ? 2.689 -24.016 -5.336 1 98.94 74 ALA A O 1
ATOM 510 N N . LEU A 1 75 ? 4.176 -22.453 -4.84 1 98.88 75 LEU A N 1
ATOM 511 C CA . LEU A 1 75 ? 4.723 -22.406 -6.191 1 98.88 75 LEU A CA 1
ATOM 512 C C . LEU A 1 75 ? 5.488 -23.672 -6.52 1 98.88 75 LEU A C 1
ATOM 514 O O . LEU A 1 75 ? 5.434 -24.172 -7.648 1 98.88 75 LEU A O 1
ATOM 518 N N . ALA A 1 76 ? 6.16 -24.219 -5.516 1 98.81 76 ALA A N 1
ATOM 519 C CA . ALA A 1 76 ? 6.816 -25.5 -5.699 1 98.81 76 ALA A CA 1
ATOM 520 C C . ALA A 1 76 ? 5.797 -26.609 -5.992 1 98.81 76 ALA A C 1
ATOM 522 O O . ALA A 1 76 ? 6.016 -27.438 -6.871 1 98.81 76 ALA A O 1
ATOM 523 N N . LEU A 1 77 ? 4.758 -26.578 -5.281 1 98.81 77 LEU A N 1
ATOM 524 C CA . LEU A 1 77 ? 3.68 -27.531 -5.523 1 98.81 77 LEU A CA 1
ATOM 525 C C . LEU A 1 77 ? 3.139 -27.391 -6.941 1 98.81 77 LEU A C 1
ATOM 527 O O . LEU A 1 77 ? 2.855 -28.391 -7.605 1 98.81 77 LEU A O 1
ATOM 531 N N . THR A 1 78 ? 2.98 -26.156 -7.402 1 98.75 78 THR A N 1
ATOM 532 C CA . THR A 1 78 ? 2.498 -25.875 -8.75 1 98.75 78 THR A CA 1
ATOM 533 C C . THR A 1 78 ? 3.4 -26.531 -9.797 1 98.75 78 THR A C 1
ATOM 535 O O . THR A 1 78 ? 2.918 -27.188 -10.719 1 98.75 78 THR A O 1
ATOM 538 N N . ARG A 1 79 ? 4.66 -26.344 -9.633 1 98.44 79 ARG A N 1
ATOM 539 C CA . ARG A 1 79 ? 5.629 -26.922 -10.555 1 98.44 79 ARG A CA 1
ATOM 540 C C . ARG A 1 79 ? 5.609 -28.438 -10.477 1 98.44 79 ARG A C 1
ATOM 542 O O . ARG A 1 79 ? 5.656 -29.125 -11.5 1 98.44 79 ARG A O 1
ATOM 549 N N . GLU A 1 80 ? 5.547 -28.953 -9.32 1 98.44 80 GLU A N 1
ATOM 550 C CA . GLU A 1 80 ? 5.574 -30.391 -9.109 1 98.44 80 GLU A CA 1
ATOM 551 C C . GLU A 1 80 ? 4.352 -31.062 -9.727 1 98.44 80 GLU A C 1
ATOM 553 O O . GLU A 1 80 ? 4.473 -32.094 -10.398 1 98.44 80 GLU A O 1
ATOM 558 N N . LYS A 1 81 ? 3.23 -30.469 -9.578 1 98.25 81 LYS A N 1
ATOM 559 C CA . LYS A 1 81 ? 1.976 -31.109 -9.969 1 98.25 81 LYS A CA 1
ATOM 560 C C . LYS A 1 81 ? 1.647 -30.828 -11.43 1 98.25 81 LYS A C 1
ATOM 562 O O . LYS A 1 81 ? 1.107 -31.703 -12.125 1 98.25 81 LYS A O 1
ATOM 567 N N . PHE A 1 82 ? 1.99 -29.656 -11.875 1 98.12 82 PHE A N 1
ATOM 568 C CA . PHE A 1 82 ? 1.452 -29.297 -13.18 1 98.12 82 PHE A CA 1
ATOM 569 C C . PHE A 1 82 ? 2.566 -28.859 -14.125 1 98.12 82 PHE A C 1
ATOM 571 O O . PHE A 1 82 ? 2.32 -28.578 -15.297 1 98.12 82 PHE A O 1
ATOM 578 N N . GLY A 1 83 ? 3.756 -28.641 -13.664 1 97.75 83 GLY A N 1
ATOM 579 C CA . GLY A 1 83 ? 4.949 -28.5 -14.484 1 97.75 83 GLY A CA 1
ATOM 580 C C . GLY A 1 83 ? 5.27 -27.062 -14.836 1 97.75 83 GLY A C 1
ATOM 581 O O . GLY A 1 83 ? 6.406 -26.75 -15.188 1 97.75 83 GLY A O 1
ATOM 582 N N . ARG A 1 84 ? 4.309 -26.188 -14.75 1 97.12 84 ARG A N 1
ATOM 583 C CA . ARG A 1 84 ? 4.5 -24.797 -15.164 1 97.12 84 ARG A CA 1
ATOM 584 C C . ARG A 1 84 ? 3.498 -23.875 -14.477 1 97.12 84 ARG A C 1
ATOM 586 O O . ARG A 1 84 ? 2.6 -24.344 -13.773 1 97.12 84 ARG A O 1
ATOM 593 N N . LEU A 1 85 ? 3.693 -22.562 -14.578 1 98.12 85 LEU A N 1
ATOM 594 C CA . LEU A 1 85 ? 2.75 -21.531 -14.172 1 98.12 85 LEU A CA 1
ATOM 595 C C . LEU A 1 85 ? 2.533 -20.516 -15.297 1 98.12 85 LEU A C 1
ATOM 597 O O . LEU A 1 85 ? 3.484 -19.891 -15.758 1 98.12 85 LEU A O 1
ATOM 601 N N . ASP A 1 86 ? 1.232 -20.328 -15.625 1 95.75 86 ASP A N 1
ATOM 602 C CA . ASP A 1 86 ? 0.916 -19.453 -16.75 1 95.75 86 ASP A CA 1
ATOM 603 C C . ASP A 1 86 ? 0.178 -18.203 -16.297 1 95.75 86 ASP A C 1
ATOM 605 O O . ASP A 1 86 ? 0.252 -17.156 -16.938 1 95.75 86 ASP A O 1
ATOM 609 N N . LEU A 1 87 ? -0.543 -18.297 -15.188 1 95.12 87 LEU A N 1
ATOM 610 C CA . LEU A 1 87 ? -1.471 -17.25 -14.766 1 95.12 87 LEU A CA 1
ATOM 611 C C . LEU A 1 87 ? -1.539 -17.172 -13.242 1 95.12 87 LEU A C 1
ATOM 613 O O . LEU A 1 87 ? -1.646 -18.188 -12.562 1 95.12 87 LEU A O 1
ATOM 617 N N . VAL A 1 88 ? -1.362 -16.031 -12.781 1 96.75 88 VAL A N 1
ATOM 618 C CA . VAL A 1 88 ? -1.664 -15.758 -11.383 1 96.75 88 VAL A CA 1
ATOM 619 C C . VAL A 1 88 ? -2.871 -14.82 -11.289 1 96.75 88 VAL A C 1
ATOM 621 O O . VAL A 1 88 ? -2.924 -13.797 -11.961 1 96.75 88 VAL A O 1
ATOM 624 N N . VAL A 1 89 ? -3.873 -15.211 -10.484 1 95.88 89 VAL A N 1
ATOM 625 C CA . VAL A 1 89 ? -4.996 -14.344 -10.148 1 95.88 89 VAL A CA 1
ATOM 626 C C . VAL A 1 89 ? -5.008 -14.078 -8.641 1 95.88 89 VAL A C 1
ATOM 628 O O . VAL A 1 89 ? -5.375 -14.953 -7.855 1 95.88 89 VAL A O 1
ATOM 631 N N . ASN A 1 90 ? -4.625 -12.859 -8.344 1 95.44 90 ASN A N 1
ATOM 632 C CA . ASN A 1 90 ? -4.59 -12.453 -6.945 1 95.44 90 ASN A CA 1
ATOM 633 C C . ASN A 1 90 ? -5.957 -11.969 -6.469 1 95.44 90 ASN A C 1
ATOM 635 O O . ASN A 1 90 ? -6.344 -10.828 -6.738 1 95.44 90 ASN A O 1
ATOM 639 N N . CYS A 1 91 ? -6.594 -12.883 -5.699 1 94.25 91 CYS A N 1
ATOM 640 C CA . CYS A 1 91 ? -7.922 -12.555 -5.195 1 94.25 91 CYS A CA 1
ATOM 641 C C . CYS A 1 91 ? -7.918 -12.445 -3.678 1 94.25 91 CYS A C 1
ATOM 643 O O . CYS A 1 91 ? -8.906 -12.031 -3.076 1 94.25 91 CYS A O 1
ATOM 645 N N . ALA A 1 92 ? -6.828 -12.906 -3.072 1 96.38 92 ALA A N 1
ATOM 646 C CA . ALA A 1 92 ? -6.754 -12.781 -1.619 1 96.38 92 ALA A CA 1
ATOM 647 C C . ALA A 1 92 ? -6.832 -11.32 -1.186 1 96.38 92 ALA A C 1
ATOM 649 O O . ALA A 1 92 ? -6.184 -10.461 -1.777 1 96.38 92 ALA A O 1
ATOM 650 N N . GLY A 1 93 ? -7.648 -11.07 -0.206 1 91.75 93 GLY A N 1
ATOM 651 C CA . GLY A 1 93 ? -7.793 -9.719 0.313 1 91.75 93 GLY A CA 1
ATOM 652 C C . GLY A 1 93 ? -8.734 -9.633 1.5 1 91.75 93 GLY A C 1
ATOM 653 O O . GLY A 1 93 ? -9.523 -10.547 1.737 1 91.75 93 GLY A O 1
ATOM 654 N N . ILE A 1 94 ? -8.492 -8.648 2.207 1 89.56 94 ILE A N 1
ATOM 655 C CA . ILE A 1 94 ? -9.406 -8.336 3.301 1 89.56 94 ILE A CA 1
ATOM 656 C C . ILE A 1 94 ? -9.859 -6.883 3.193 1 89.56 94 ILE A C 1
ATOM 658 O O . ILE A 1 94 ? -9.195 -6.066 2.549 1 89.56 94 ILE A O 1
ATOM 662 N N . GLY A 1 95 ? -11.102 -6.645 3.549 1 81.06 95 GLY A N 1
ATOM 663 C CA . GLY A 1 95 ? -11.641 -5.293 3.588 1 81.06 95 GLY A CA 1
ATOM 664 C C . GLY A 1 95 ? -12.078 -4.867 4.977 1 81.06 95 GLY A C 1
ATOM 665 O O . GLY A 1 95 ? -12.375 -5.707 5.828 1 81.06 95 GLY A O 1
ATOM 666 N N . ILE A 1 96 ? -11.789 -3.631 5.277 1 75.56 96 ILE A N 1
ATOM 667 C CA . ILE A 1 96 ? -12.352 -3.035 6.488 1 75.56 96 ILE A CA 1
ATOM 668 C C . ILE A 1 96 ? -13.18 -1.807 6.121 1 75.56 96 ILE A C 1
ATOM 670 O O . ILE A 1 96 ? -12.766 -0.989 5.297 1 75.56 96 ILE A O 1
ATOM 674 N N . ALA A 1 97 ? -14.469 -1.832 6.371 1 71.12 97 ALA A N 1
ATOM 675 C CA . ALA A 1 97 ? -15.328 -0.676 6.145 1 71.12 97 ALA A CA 1
ATOM 676 C C . ALA A 1 97 ? -15.242 0.311 7.305 1 71.12 97 ALA A C 1
ATOM 678 O O . ALA A 1 97 ? -15.914 0.144 8.32 1 71.12 97 ALA A O 1
ATOM 679 N N . VAL A 1 98 ? -14.305 1.179 7.301 1 77.5 98 VAL A N 1
ATOM 680 C CA . VAL A 1 98 ? -14.188 2.188 8.344 1 77.5 98 VAL A CA 1
ATOM 681 C C . VAL A 1 98 ? -13.82 3.535 7.73 1 77.5 98 VAL A C 1
ATOM 683 O O . VAL A 1 98 ? -13.016 3.596 6.793 1 77.5 98 VAL A O 1
ATOM 686 N N . LYS A 1 99 ? -14.516 4.574 8.211 1 84.44 99 LYS A N 1
ATOM 687 C CA . LYS A 1 99 ? -14.172 5.926 7.777 1 84.44 99 LYS A CA 1
ATOM 688 C C . LYS A 1 99 ? -12.797 6.34 8.297 1 84.44 99 LYS A C 1
ATOM 690 O O . LYS A 1 99 ? -12.422 5.984 9.414 1 84.44 99 LYS A O 1
ATOM 695 N N . THR A 1 100 ? -12.156 7.113 7.445 1 89.69 100 THR A N 1
ATOM 696 C CA . THR A 1 100 ? -10.867 7.629 7.891 1 89.69 100 THR A CA 1
ATOM 697 C C . THR A 1 100 ? -11.023 8.414 9.188 1 89.69 100 THR A C 1
ATOM 699 O O . THR A 1 100 ? -10.203 8.289 10.102 1 89.69 100 THR A O 1
ATOM 702 N N . TYR A 1 101 ? -12.062 9.195 9.219 1 91.5 101 TYR A N 1
ATOM 703 C CA . TYR A 1 101 ? -12.469 9.938 10.406 1 91.5 101 TYR A CA 1
ATOM 704 C C . TYR A 1 101 ? -13.992 9.969 10.523 1 91.5 101 TYR A C 1
ATOM 706 O O . TYR A 1 101 ? -14.688 10.32 9.57 1 91.5 101 TYR A O 1
ATOM 714 N N . ASN A 1 102 ? -14.461 9.555 11.711 1 91.12 102 ASN A N 1
ATOM 715 C CA . ASN A 1 102 ? -15.883 9.625 12.031 1 91.12 102 ASN A CA 1
ATOM 716 C C . ASN A 1 102 ? -16.203 10.875 12.844 1 91.12 102 ASN A C 1
ATOM 718 O O . ASN A 1 102 ? -15.953 10.922 14.047 1 91.12 102 ASN A O 1
ATOM 722 N N . GLY A 1 103 ? -16.766 11.867 12.18 1 90.19 103 GLY A N 1
ATOM 723 C CA . GLY A 1 103 ? -17.062 13.148 12.812 1 90.19 103 GLY A CA 1
ATOM 724 C C . GLY A 1 103 ? -18.094 13.039 13.922 1 90.19 103 GLY A C 1
ATOM 725 O O . GLY A 1 103 ? -18 13.75 14.93 1 90.19 103 GLY A O 1
ATOM 726 N N . LYS A 1 104 ? -19.031 12.172 13.766 1 90.31 104 LYS A N 1
ATOM 727 C CA . LYS A 1 104 ? -20.078 12 14.773 1 90.31 104 LYS A CA 1
ATOM 728 C C . LYS A 1 104 ? -19.516 11.398 16.062 1 90.31 104 LYS A C 1
ATOM 730 O O . LYS A 1 104 ? -19.875 11.805 17.156 1 90.31 104 LYS A O 1
ATOM 735 N N . LYS A 1 105 ? -18.562 10.562 15.922 1 92.62 105 LYS A N 1
ATOM 736 C CA . LYS A 1 105 ? -18 9.859 17.078 1 92.62 105 LYS A CA 1
ATOM 737 C C . LYS A 1 105 ? -16.656 10.469 17.484 1 92.62 105 LYS A C 1
ATOM 739 O O . LYS A 1 105 ? -16.078 10.07 18.484 1 92.62 105 LYS A O 1
ATOM 744 N N . ASP A 1 106 ? -16.188 11.367 16.734 1 94.31 106 ASP A N 1
ATOM 745 C CA . ASP A 1 106 ? -14.859 11.945 16.906 1 94.31 106 ASP A CA 1
ATOM 746 C C . ASP A 1 106 ? -13.797 10.852 17.062 1 94.31 106 ASP A C 1
ATOM 748 O O . ASP A 1 106 ? -13.023 10.859 18.016 1 94.31 106 ASP A O 1
ATOM 752 N N . LYS A 1 107 ? -13.805 9.953 16.094 1 94.88 107 LYS A N 1
ATOM 753 C CA . LYS A 1 107 ? -12.906 8.805 16.109 1 94.88 107 LYS A CA 1
ATOM 754 C C . LYS A 1 107 ? -12.156 8.664 14.789 1 94.88 107 LYS A C 1
ATOM 756 O O . LYS A 1 107 ? -12.773 8.68 13.719 1 94.88 107 LYS A O 1
ATOM 761 N N . VAL A 1 108 ? -10.836 8.539 14.953 1 95.38 108 VAL A N 1
ATOM 762 C CA . VAL A 1 108 ? -10.031 8.32 13.75 1 95.38 108 VAL A CA 1
ATOM 763 C C . VAL A 1 108 ? -9.875 6.82 13.508 1 95.38 108 VAL A C 1
ATOM 765 O O . VAL A 1 108 ?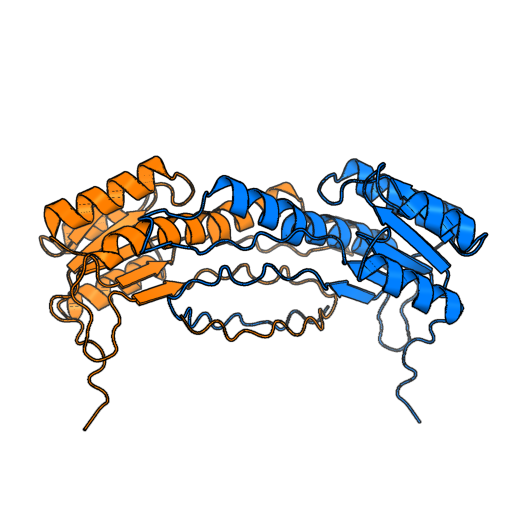 -9.891 6.027 14.453 1 95.38 108 VAL A O 1
ATOM 768 N N . HIS A 1 109 ? -9.719 6.488 12.25 1 93.75 109 HIS A N 1
ATOM 769 C CA . HIS A 1 109 ? -9.445 5.109 11.859 1 93.75 109 HIS A CA 1
ATOM 770 C C . HIS A 1 109 ? -8.203 4.574 12.555 1 93.75 109 HIS A C 1
ATOM 772 O O . HIS A 1 109 ? -7.188 5.273 12.648 1 93.75 109 HIS A O 1
ATOM 778 N N . GLU A 1 110 ? -8.336 3.354 13.07 1 95.38 110 GLU A N 1
ATOM 779 C CA . GLU A 1 110 ? -7.176 2.74 13.703 1 95.38 110 GLU A CA 1
ATOM 780 C C . GLU A 1 110 ? -6.094 2.414 12.68 1 95.38 110 GLU A C 1
ATOM 782 O O . GLU A 1 110 ? -6.367 1.759 11.672 1 95.38 110 GLU A O 1
ATOM 787 N N . LEU A 1 111 ? -4.871 2.818 13.031 1 96.19 111 LEU A N 1
ATOM 788 C CA . LEU A 1 111 ? -3.77 2.602 12.102 1 96.19 111 LEU A CA 1
ATOM 789 C C . LEU A 1 111 ? -3.514 1.111 11.898 1 96.19 111 LEU A C 1
ATOM 791 O O . LEU A 1 111 ? -3.197 0.676 10.789 1 96.19 111 LEU A O 1
ATOM 795 N N . GLU A 1 112 ? -3.641 0.365 12.969 1 95.75 112 GLU A N 1
ATOM 796 C CA . GLU A 1 112 ? -3.375 -1.07 12.922 1 95.75 112 GLU A CA 1
ATOM 797 C C . GLU A 1 112 ? -4.32 -1.773 11.953 1 95.75 112 GLU A C 1
ATOM 799 O O . GLU A 1 112 ? -3.932 -2.734 11.289 1 95.75 112 GLU A O 1
ATOM 804 N N . ASP A 1 113 ? -5.57 -1.349 11.898 1 93.69 113 ASP A N 1
ATOM 805 C CA . ASP A 1 113 ? -6.523 -1.924 10.961 1 93.69 113 ASP A CA 1
ATOM 806 C C . ASP A 1 113 ? -6.102 -1.652 9.516 1 93.69 113 ASP A C 1
ATOM 808 O O . ASP A 1 113 ? -6.184 -2.539 8.664 1 93.69 113 ASP A O 1
ATOM 812 N N . PHE A 1 114 ? -5.691 -0.456 9.242 1 92.56 114 PHE A N 1
ATOM 813 C CA . PHE A 1 114 ? -5.203 -0.099 7.914 1 92.56 114 PHE A CA 1
ATOM 814 C C . PHE A 1 114 ? -3.965 -0.911 7.559 1 92.56 114 PHE A C 1
ATOM 816 O O . PHE A 1 114 ? -3.855 -1.433 6.445 1 92.56 114 PHE A O 1
ATOM 823 N N . GLN A 1 115 ? -3.09 -1.063 8.531 1 95.56 115 GLN A N 1
ATOM 824 C CA . GLN A 1 115 ? -1.863 -1.82 8.305 1 95.56 115 GLN A CA 1
ATOM 825 C C . GLN A 1 115 ? -2.17 -3.273 7.961 1 95.56 115 GLN A C 1
ATOM 827 O O . GLN A 1 115 ? -1.505 -3.867 7.109 1 95.56 115 GLN A O 1
ATOM 832 N N . ARG A 1 116 ? -3.072 -3.82 8.617 1 94.38 116 ARG A N 1
ATOM 833 C CA . ARG A 1 116 ? -3.459 -5.199 8.344 1 94.38 116 ARG A CA 1
ATOM 834 C C . ARG A 1 116 ? -3.945 -5.352 6.902 1 94.38 116 ARG A C 1
ATOM 836 O O . ARG A 1 116 ? -3.551 -6.289 6.203 1 94.38 116 ARG A O 1
ATOM 843 N N . VAL A 1 117 ? -4.758 -4.43 6.422 1 92.31 117 VAL A N 1
ATOM 844 C CA . VAL A 1 117 ? -5.289 -4.457 5.062 1 92.31 117 VAL A CA 1
ATOM 845 C C . VAL A 1 117 ? -4.148 -4.316 4.059 1 92.31 117 VAL A C 1
ATOM 847 O O . VAL A 1 117 ? -4.074 -5.074 3.086 1 92.31 117 VAL A O 1
ATOM 850 N N . ILE A 1 118 ? -3.264 -3.414 4.332 1 92.88 118 ILE A N 1
ATOM 851 C CA . ILE A 1 118 ? -2.139 -3.158 3.438 1 92.88 118 ILE A CA 1
ATOM 852 C C . ILE A 1 118 ? -1.24 -4.391 3.375 1 92.88 118 ILE A C 1
ATOM 854 O O . ILE A 1 118 ? -0.763 -4.766 2.301 1 92.88 118 ILE A O 1
ATOM 858 N N . ASN A 1 119 ? -1.046 -4.98 4.523 1 95.56 119 ASN A N 1
ATOM 859 C CA . ASN A 1 119 ? -0.166 -6.145 4.582 1 95.56 119 ASN A CA 1
ATOM 860 C C . ASN A 1 119 ? -0.702 -7.297 3.734 1 95.56 119 ASN A C 1
ATOM 862 O O . ASN A 1 119 ? 0.052 -7.93 2.996 1 95.56 119 ASN A O 1
ATOM 866 N N . VAL A 1 120 ? -1.905 -7.535 3.758 1 95.38 120 VAL A N 1
ATOM 867 C CA . VAL A 1 120 ? -2.48 -8.641 3.008 1 95.38 120 VAL A CA 1
ATOM 868 C C . VAL A 1 120 ? -2.684 -8.234 1.551 1 95.38 120 VAL A C 1
ATOM 870 O O . VAL A 1 120 ? -2.207 -8.914 0.637 1 95.38 120 VAL A O 1
ATOM 873 N N . ASN A 1 121 ? -3.291 -7.012 1.301 1 92.06 121 ASN A N 1
ATOM 874 C CA . ASN A 1 121 ? -3.799 -6.645 -0.017 1 92.06 121 ASN A CA 1
ATOM 875 C C . ASN A 1 121 ? -2.682 -6.141 -0.927 1 92.06 121 ASN A C 1
ATOM 877 O O . ASN A 1 121 ? -2.771 -6.262 -2.15 1 92.06 121 ASN A O 1
ATOM 881 N N . LEU A 1 122 ? -1.632 -5.676 -0.29 1 91.75 122 LEU A N 1
ATOM 882 C CA . LEU A 1 122 ? -0.564 -5.121 -1.115 1 91.75 122 LEU A CA 1
ATOM 883 C C . LEU A 1 122 ? 0.725 -5.918 -0.941 1 91.75 122 LEU A C 1
ATOM 885 O O . LEU A 1 122 ? 1.287 -6.418 -1.918 1 91.75 122 LEU A O 1
ATOM 889 N N . VAL A 1 123 ? 1.148 -6.082 0.305 1 94.75 123 VAL A N 1
ATOM 890 C CA . VAL A 1 123 ? 2.395 -6.797 0.549 1 94.75 123 VAL A CA 1
ATOM 891 C C . VAL A 1 123 ? 2.232 -8.266 0.158 1 94.75 123 VAL A C 1
ATOM 893 O O . VAL A 1 123 ? 3.094 -8.836 -0.516 1 94.75 123 VAL A O 1
ATOM 896 N N . GLY A 1 124 ? 1.139 -8.836 0.601 1 96.69 124 GLY A N 1
ATOM 897 C CA . GLY A 1 124 ? 0.857 -10.203 0.211 1 96.69 124 GLY A CA 1
ATOM 898 C C . GLY A 1 124 ? 0.777 -10.398 -1.292 1 96.69 124 GLY A C 1
ATOM 899 O O . GLY A 1 124 ? 1.359 -11.336 -1.838 1 96.69 124 GLY A O 1
ATOM 900 N N . THR A 1 125 ? 0.045 -9.477 -1.968 1 94.56 125 THR A N 1
ATOM 901 C CA . THR A 1 125 ? -0.087 -9.531 -3.42 1 94.56 125 THR A CA 1
ATOM 902 C C . THR A 1 125 ? 1.278 -9.422 -4.094 1 94.56 125 THR A C 1
ATOM 904 O O . THR A 1 125 ? 1.6 -10.203 -4.988 1 94.56 125 THR A O 1
ATOM 907 N N . PHE A 1 126 ? 2.088 -8.523 -3.639 1 93.31 126 PHE A N 1
ATOM 908 C CA . PHE A 1 126 ? 3.422 -8.344 -4.199 1 93.31 126 PHE A CA 1
ATOM 909 C C . PHE A 1 126 ? 4.285 -9.57 -3.947 1 93.31 126 PHE A C 1
ATOM 911 O O . PHE A 1 126 ? 5.086 -9.961 -4.801 1 93.31 126 PHE A O 1
ATOM 918 N N . ASN A 1 127 ? 4.16 -10.164 -2.791 1 97.38 127 ASN A N 1
ATOM 919 C CA . ASN A 1 127 ? 4.91 -11.367 -2.463 1 97.38 127 ASN A CA 1
ATOM 920 C C . ASN A 1 127 ? 4.621 -12.5 -3.449 1 97.38 127 ASN A C 1
ATOM 922 O O . ASN A 1 127 ? 5.543 -13.164 -3.926 1 97.38 127 ASN A O 1
ATOM 926 N N . VAL A 1 128 ? 3.402 -12.656 -3.768 1 97.81 128 VAL A N 1
ATOM 927 C CA . VAL A 1 128 ? 3 -13.68 -4.727 1 97.81 128 VAL A CA 1
ATOM 928 C C . VAL A 1 128 ? 3.537 -13.328 -6.113 1 97.81 128 VAL A C 1
ATOM 930 O O . VAL A 1 128 ? 4.082 -14.188 -6.809 1 97.81 128 VAL A O 1
ATOM 933 N N . ILE A 1 129 ? 3.438 -12.078 -6.484 1 95.69 129 ILE A N 1
ATOM 934 C CA . ILE A 1 129 ? 3.84 -11.625 -7.809 1 95.69 129 ILE A CA 1
ATOM 935 C C . ILE A 1 129 ? 5.34 -11.836 -7.992 1 95.69 129 ILE A C 1
ATOM 937 O O . ILE A 1 129 ? 5.773 -12.406 -9 1 95.69 129 ILE A O 1
ATOM 941 N N . ARG A 1 130 ? 6.145 -11.398 -7.059 1 95.44 130 ARG A N 1
ATOM 942 C CA . ARG A 1 130 ? 7.594 -11.422 -7.223 1 95.44 130 ARG A CA 1
ATOM 943 C C . ARG A 1 130 ? 8.109 -12.852 -7.348 1 95.44 130 ARG A C 1
ATOM 945 O O . ARG A 1 130 ? 8.969 -13.133 -8.188 1 95.44 130 ARG A O 1
ATOM 952 N N . LEU A 1 131 ? 7.562 -13.797 -6.578 1 98 131 LEU A N 1
ATOM 953 C CA . LEU A 1 131 ? 8.016 -15.18 -6.617 1 98 131 LEU A CA 1
ATOM 954 C C . LEU A 1 131 ? 7.453 -15.898 -7.844 1 98 131 LEU A C 1
ATOM 956 O O . LEU A 1 131 ? 8.141 -16.719 -8.453 1 98 131 LEU A O 1
ATOM 960 N N . SER A 1 132 ? 6.227 -15.594 -8.219 1 98 132 SER A N 1
ATOM 961 C CA . SER A 1 132 ? 5.633 -16.203 -9.406 1 98 132 SER A CA 1
ATOM 962 C C . SER A 1 132 ? 6.375 -15.781 -10.672 1 98 132 SER A C 1
ATOM 964 O O . SER A 1 132 ? 6.5 -16.562 -11.617 1 98 132 SER A O 1
ATOM 966 N N . ALA A 1 133 ? 6.77 -14.492 -10.672 1 95.38 133 ALA A N 1
ATOM 967 C CA . ALA A 1 133 ? 7.508 -13.984 -11.828 1 95.38 133 ALA A CA 1
ATOM 968 C C . ALA A 1 133 ? 8.758 -14.82 -12.078 1 95.38 133 ALA A C 1
ATOM 970 O O . ALA A 1 133 ? 9.094 -15.117 -13.234 1 95.38 133 ALA A O 1
ATOM 971 N N . GLN A 1 134 ? 9.398 -15.211 -11.062 1 96.38 134 GLN A N 1
ATOM 972 C CA . GLN A 1 134 ? 10.586 -16.047 -11.195 1 96.38 134 GLN A CA 1
ATOM 973 C C . GLN A 1 134 ? 10.234 -17.406 -11.789 1 96.38 134 GLN A C 1
ATOM 975 O O . GLN A 1 134 ? 10.906 -17.891 -12.711 1 96.38 134 GLN A O 1
ATOM 980 N N . LEU A 1 135 ? 9.211 -18.016 -11.273 1 97.56 135 LEU A N 1
ATOM 981 C CA . LEU A 1 135 ? 8.789 -19.312 -11.797 1 97.56 135 LEU A CA 1
ATOM 982 C C . LEU A 1 135 ? 8.359 -19.203 -13.25 1 97.56 135 LEU A C 1
ATOM 984 O O . LEU A 1 135 ? 8.734 -20.031 -14.078 1 97.56 135 LEU A O 1
ATOM 988 N N . MET A 1 136 ? 7.645 -18.141 -13.617 1 96.69 136 MET A N 1
ATOM 989 C CA . MET A 1 136 ? 7.121 -17.938 -14.969 1 96.69 136 MET A CA 1
ATOM 990 C C . MET A 1 136 ? 8.25 -17.656 -15.953 1 96.69 136 MET A C 1
ATOM 992 O O . MET A 1 136 ? 8.109 -17.922 -17.156 1 96.69 136 MET A O 1
ATOM 996 N N . SER A 1 137 ? 9.305 -17.094 -15.453 1 95.25 137 SER A N 1
ATOM 997 C CA . SER A 1 137 ? 10.422 -16.75 -16.328 1 95.25 137 SER A CA 1
ATOM 998 C C . SER A 1 137 ? 11.023 -17.969 -17 1 95.25 137 SER A C 1
ATOM 1000 O O . SER A 1 137 ? 11.734 -17.859 -17.984 1 95.25 137 SER A O 1
ATOM 1002 N N . ARG A 1 138 ? 10.68 -19.156 -16.484 1 95 138 ARG A N 1
ATOM 1003 C CA . ARG A 1 138 ? 11.203 -20.406 -17.016 1 95 138 ARG A CA 1
ATOM 1004 C C . ARG A 1 138 ? 10.359 -20.891 -18.203 1 95 138 ARG A C 1
ATOM 1006 O O . ARG A 1 138 ? 10.758 -21.828 -18.906 1 95 138 ARG A O 1
ATOM 1013 N N . ASN A 1 139 ? 9.273 -20.312 -18.375 1 95.62 139 ASN A N 1
ATOM 1014 C CA . ASN A 1 139 ? 8.406 -20.688 -19.484 1 95.62 139 ASN A CA 1
ATOM 1015 C C . ASN A 1 139 ? 8.977 -20.219 -20.828 1 95.62 139 ASN A C 1
ATOM 1017 O O . ASN A 1 139 ? 9.672 -19.219 -20.891 1 95.62 139 ASN A O 1
ATOM 1021 N N . ALA A 1 140 ? 8.672 -21 -21.906 1 94.5 140 ALA A N 1
ATOM 1022 C CA . ALA A 1 140 ? 8.891 -20.469 -23.25 1 94.5 140 ALA A CA 1
ATOM 1023 C C . ALA A 1 140 ? 8.008 -19.25 -23.5 1 94.5 140 ALA A C 1
ATOM 1025 O O . ALA A 1 140 ? 6.836 -19.234 -23.125 1 94.5 140 ALA A O 1
ATOM 1026 N N . PRO A 1 141 ? 8.594 -18.141 -24.094 1 91 141 PRO A N 1
ATOM 1027 C CA . PRO A 1 141 ? 7.766 -16.969 -24.391 1 91 141 PRO A CA 1
ATOM 1028 C C . PRO A 1 141 ? 6.691 -17.25 -25.438 1 91 141 PRO A C 1
ATOM 1030 O O . PRO A 1 141 ? 6.887 -18.094 -26.312 1 91 141 PRO A O 1
ATOM 1033 N N . ASP A 1 142 ? 5.633 -16.609 -25.266 1 85.12 142 ASP A N 1
ATOM 1034 C CA . ASP A 1 142 ? 4.617 -16.719 -26.312 1 85.12 142 ASP A CA 1
ATOM 1035 C C . ASP A 1 142 ? 4.945 -15.812 -27.5 1 85.12 142 ASP A C 1
ATOM 1037 O O . ASP A 1 142 ? 6.051 -15.273 -27.578 1 85.12 142 ASP A O 1
ATOM 1041 N N . ALA A 1 143 ? 3.977 -15.719 -28.453 1 86.06 143 ALA A N 1
ATOM 1042 C CA . ALA A 1 143 ? 4.211 -14.977 -29.688 1 86.06 143 ALA A CA 1
ATOM 1043 C C . ALA A 1 143 ? 4.531 -13.516 -29.391 1 86.06 143 ALA A C 1
ATOM 1045 O O . ALA A 1 143 ? 5.277 -12.875 -30.141 1 86.06 143 ALA A O 1
ATOM 1046 N N . ASP A 1 144 ? 4.047 -13.039 -28.266 1 80.31 144 ASP A N 1
ATOM 1047 C CA . ASP A 1 144 ? 4.262 -11.648 -27.891 1 80.31 144 ASP A CA 1
ATOM 1048 C C . ASP A 1 144 ? 5.418 -11.516 -26.906 1 80.31 144 ASP A C 1
ATOM 1050 O O . ASP A 1 144 ? 5.668 -10.438 -26.359 1 80.31 144 ASP A O 1
ATOM 1054 N N . GLY A 1 145 ? 6.027 -12.555 -26.625 1 86.44 145 GLY A N 1
ATOM 1055 C CA . GLY A 1 145 ? 7.191 -12.539 -25.766 1 86.44 145 GLY A CA 1
ATOM 1056 C C . GLY A 1 145 ? 6.84 -12.695 -24.297 1 86.44 145 GLY A C 1
ATOM 1057 O O . GLY A 1 145 ? 7.707 -12.578 -23.422 1 86.44 145 GLY A O 1
ATOM 1058 N N . HIS A 1 146 ? 5.547 -12.977 -23.984 1 86.81 146 HIS A N 1
ATOM 1059 C CA . HIS A 1 146 ? 5.117 -13.109 -22.594 1 86.81 146 HIS A CA 1
ATOM 1060 C C . HIS A 1 146 ? 5.32 -14.531 -22.094 1 86.81 146 HIS A C 1
ATOM 1062 O O . HIS A 1 146 ? 5.141 -15.492 -22.844 1 86.81 146 HIS A O 1
ATOM 1068 N N . ARG A 1 147 ? 5.695 -14.602 -20.859 1 93.12 147 ARG A N 1
ATOM 1069 C CA . ARG A 1 147 ? 5.961 -15.906 -20.266 1 93.12 147 ARG A CA 1
ATOM 1070 C C . ARG A 1 147 ? 4.914 -16.25 -19.219 1 93.12 147 ARG A C 1
ATOM 1072 O O . ARG A 1 147 ? 4.891 -17.375 -18.703 1 93.12 147 ARG A O 1
ATOM 1079 N N . GLY A 1 148 ? 4.055 -15.297 -18.844 1 92.19 148 GLY A N 1
ATOM 1080 C CA . GLY A 1 148 ? 2.98 -15.453 -17.875 1 92.19 148 GLY A CA 1
ATOM 1081 C C . GLY A 1 148 ? 2.129 -14.211 -17.719 1 92.19 148 GLY A C 1
ATOM 1082 O O . GLY A 1 148 ? 2.463 -13.148 -18.266 1 92.19 148 GLY A O 1
ATOM 1083 N N . LEU A 1 149 ? 0.997 -14.398 -17.094 1 89.75 149 LEU A N 1
ATOM 1084 C CA . LEU A 1 149 ? 0.08 -13.289 -16.844 1 89.75 149 LEU A CA 1
ATOM 1085 C C . LEU A 1 149 ? -0.225 -13.156 -15.359 1 89.75 149 LEU A C 1
ATOM 1087 O O . LEU A 1 149 ? -0.449 -14.156 -14.672 1 89.75 149 LEU A O 1
ATOM 1091 N N . LEU A 1 150 ? -0.145 -11.945 -14.93 1 90.62 150 LEU A N 1
ATOM 1092 C CA . LEU A 1 150 ? -0.497 -11.609 -13.555 1 90.62 150 LEU A CA 1
ATOM 1093 C C . LEU A 1 150 ? -1.749 -10.742 -13.508 1 90.62 150 LEU A C 1
ATOM 1095 O O . LEU A 1 150 ? -1.808 -9.695 -14.164 1 90.62 150 LEU A O 1
ATOM 1099 N N . VAL A 1 151 ? -2.824 -11.164 -12.734 1 87.88 151 VAL A N 1
ATOM 1100 C CA . VAL A 1 151 ? -4.066 -10.414 -12.547 1 87.88 151 VAL A CA 1
ATOM 1101 C C . VAL A 1 151 ? -4.262 -10.102 -11.07 1 87.88 151 VAL A C 1
ATOM 1103 O O . VAL A 1 151 ? -4.266 -11.008 -10.227 1 87.88 151 VAL A O 1
ATOM 1106 N N . ASN A 1 152 ? -4.375 -8.852 -10.75 1 86.38 152 ASN A N 1
ATOM 1107 C CA . ASN A 1 152 ? -4.598 -8.422 -9.367 1 86.38 152 ASN A CA 1
ATOM 1108 C C . ASN A 1 152 ? -6 -7.859 -9.18 1 86.38 152 ASN A C 1
ATOM 1110 O O . ASN A 1 152 ? -6.43 -6.977 -9.922 1 86.38 152 ASN A O 1
ATOM 1114 N N . THR A 1 153 ? -6.766 -8.438 -8.273 1 76.5 153 THR A N 1
ATOM 1115 C CA . THR A 1 153 ? -8.133 -7.984 -8.055 1 76.5 153 THR A CA 1
ATOM 1116 C C . THR A 1 153 ? -8.266 -7.285 -6.707 1 76.5 153 THR A C 1
ATOM 1118 O O . THR A 1 153 ? -9.25 -6.582 -6.457 1 76.5 153 THR A O 1
ATOM 1121 N N . ALA A 1 154 ? -7.371 -7.566 -5.82 1 62.03 154 ALA A N 1
ATOM 1122 C CA . ALA A 1 154 ? -7.504 -6.93 -4.512 1 62.03 154 ALA A CA 1
ATOM 1123 C C . ALA A 1 154 ? -7.18 -5.441 -4.59 1 62.03 154 ALA A C 1
ATOM 1125 O O . ALA A 1 154 ? -6.227 -5.043 -5.266 1 62.03 154 ALA A O 1
ATOM 1126 N N . SER A 1 155 ? -8.273 -4.645 -4.32 1 56.31 155 SER A N 1
ATOM 1127 C CA . SER A 1 155 ? -8.078 -3.199 -4.254 1 56.31 155 SER A CA 1
ATOM 1128 C C . SER A 1 155 ? -7.91 -2.732 -2.812 1 56.31 155 SER A C 1
ATOM 1130 O O . SER A 1 155 ? -8.336 -3.414 -1.879 1 56.31 155 SER A O 1
ATOM 1132 N N . VAL A 1 156 ? -6.773 -2.078 -2.547 1 53.53 156 VAL A N 1
ATOM 1133 C CA . VAL A 1 156 ? -6.809 -1.324 -1.298 1 53.53 156 VAL A CA 1
ATOM 1134 C C . VAL A 1 156 ? -7.906 -0.263 -1.365 1 53.53 156 VAL A C 1
ATOM 1136 O O . VAL A 1 156 ? -7.859 0.636 -2.209 1 53.53 156 VAL A O 1
ATOM 1139 N N . ALA A 1 157 ? -9.242 -0.807 -1.287 1 44.25 157 ALA A N 1
ATOM 1140 C CA . ALA A 1 157 ? -10.297 0.204 -1.241 1 44.25 157 ALA A CA 1
ATOM 1141 C C . ALA A 1 157 ? -9.781 1.502 -0.623 1 44.25 157 ALA A C 1
ATOM 1143 O O . ALA A 1 157 ? -9.055 1.477 0.37 1 44.25 157 ALA A O 1
ATOM 1144 N N . ALA A 1 158 ? -9.695 2.5 -1.504 1 45.59 158 ALA A N 1
ATOM 1145 C CA . ALA A 1 158 ? -9.414 3.859 -1.052 1 45.59 158 ALA A CA 1
ATOM 1146 C C . ALA A 1 158 ? -10.148 4.168 0.249 1 45.59 158 ALA A C 1
ATOM 1148 O O . ALA A 1 158 ? -11.312 3.799 0.416 1 45.59 158 ALA A O 1
ATOM 1149 N N . PHE A 1 159 ? -9.484 3.959 1.434 1 42.72 159 PHE A N 1
ATOM 1150 C CA . PHE A 1 159 ? -10.109 4.492 2.639 1 42.72 159 PHE A CA 1
ATOM 1151 C C . PHE A 1 159 ? -10.914 5.746 2.324 1 42.72 159 PHE A C 1
ATOM 1153 O O . PHE A 1 159 ? -10.484 6.582 1.524 1 42.72 159 PHE A O 1
ATOM 1160 N N . GLU A 1 160 ? -12.188 5.512 2.182 1 41.47 160 GLU A N 1
ATOM 1161 C CA . GLU A 1 160 ? -13.125 6.598 1.909 1 41.47 160 GLU A CA 1
ATOM 1162 C C . GLU A 1 160 ? -12.773 7.844 2.715 1 41.47 160 GLU A C 1
ATOM 1164 O O . GLU A 1 160 ? -12.844 7.836 3.945 1 41.47 160 GLU A O 1
ATOM 1169 N N . GLY A 1 161 ? -11.703 8.328 2.582 1 38.22 161 GLY A N 1
ATOM 1170 C CA . GLY A 1 161 ? -11.539 9.664 3.131 1 38.22 161 GLY A CA 1
ATOM 1171 C C . GLY A 1 161 ? -12.461 10.688 2.492 1 38.22 161 GLY A C 1
ATOM 1172 O O . GLY A 1 161 ? -12.789 10.578 1.308 1 38.22 161 GLY A O 1
ATOM 1173 N N . GLN A 1 162 ? -13.484 11.18 3.209 1 36.66 162 GLN A N 1
ATOM 1174 C CA . GLN A 1 162 ? -14.102 12.398 2.699 1 36.66 162 GLN A CA 1
ATOM 1175 C C . GLN A 1 162 ? -13.078 13.289 2.014 1 36.66 162 GLN A C 1
ATOM 1177 O O . GLN A 1 162 ? -13.398 14.398 1.585 1 36.66 162 GLN A O 1
ATOM 1182 N N . VAL A 1 163 ? -11.859 13.336 2.348 1 32.5 163 VAL A N 1
ATOM 1183 C CA . VAL A 1 163 ? -11.055 14.336 1.657 1 32.5 163 VAL A CA 1
ATOM 1184 C C . VAL A 1 163 ? -10.766 13.875 0.232 1 32.5 163 VAL A C 1
ATOM 1186 O O . VAL A 1 163 ? -10.352 12.727 0.016 1 32.5 163 VAL A O 1
ATOM 1189 N N . ARG A 1 164 ? -11.469 14.461 -0.694 1 29.53 164 ARG A N 1
ATOM 1190 C CA . ARG A 1 164 ? -11.281 14.227 -2.123 1 29.53 164 ARG A CA 1
ATOM 1191 C C . ARG A 1 164 ? -9.805 14.141 -2.479 1 29.53 164 ARG A C 1
ATOM 1193 O O . ARG A 1 164 ? -9.055 15.094 -2.258 1 29.53 164 ARG A O 1
ATOM 1200 N N . GLU A 1 165 ? -9.117 13.156 -2.254 1 29.72 165 GLU A N 1
ATOM 1201 C CA . GLU A 1 165 ? -7.773 12.805 -2.691 1 29.72 165 GLU A CA 1
ATOM 1202 C C . GLU A 1 165 ? -7.617 12.984 -4.199 1 29.72 165 GLU A C 1
ATOM 1204 O O . GLU A 1 165 ? -8.406 12.445 -4.98 1 29.72 165 GLU A O 1
ATOM 1209 N N . HIS A 1 166 ? -7.355 14.109 -4.746 1 28.78 166 HIS A N 1
ATOM 1210 C CA . HIS A 1 166 ? -6.875 14.148 -6.121 1 28.78 166 HIS A CA 1
ATOM 1211 C C . HIS A 1 166 ? -5.586 13.344 -6.277 1 28.78 166 HIS A C 1
ATOM 1213 O O . HIS A 1 166 ? -4.949 13.383 -7.332 1 28.78 166 HIS A O 1
ATOM 1219 N N . CYS A 1 167 ? -5.25 12.312 -5.695 1 29.56 167 CYS A N 1
ATOM 1220 C CA . CYS A 1 167 ? -4.039 11.633 -6.141 1 29.56 167 CYS A CA 1
ATOM 1221 C C . CYS A 1 167 ? -4.203 11.102 -7.559 1 29.56 167 CYS A C 1
ATOM 1223 O O . CYS A 1 167 ? -5.191 10.438 -7.867 1 29.56 167 CYS A O 1
ATOM 1225 N N . GLY A 1 168 ? -3.613 11.781 -8.57 1 27.44 168 GLY A N 1
ATOM 1226 C CA . GLY A 1 168 ? -3.266 11.133 -9.82 1 27.44 168 GLY A CA 1
ATOM 1227 C C . GLY A 1 168 ? -2.529 9.82 -9.633 1 27.44 168 GLY A C 1
ATOM 1228 O O . GLY A 1 168 ? -1.379 9.812 -9.188 1 27.44 168 GLY A O 1
ATOM 1229 N N . ASN A 1 169 ? -2.986 8.844 -9.047 1 28.7 169 ASN A N 1
ATOM 1230 C CA . ASN A 1 169 ? -2.443 7.496 -9.141 1 28.7 169 ASN A CA 1
ATOM 1231 C C . ASN A 1 169 ? -2.09 7.137 -10.578 1 28.7 169 ASN A C 1
ATOM 1233 O O . ASN A 1 169 ? -2.973 7.035 -11.438 1 28.7 169 ASN A O 1
ATOM 1237 N N . LYS A 1 170 ? -0.952 7.645 -11.164 1 25.75 170 LYS A N 1
ATOM 1238 C CA . LYS A 1 170 ? -0.498 7.113 -12.445 1 25.75 170 LYS A CA 1
ATOM 1239 C C . LYS A 1 170 ? -0.361 5.598 -12.391 1 25.75 170 LYS A C 1
ATOM 1241 O O . LYS A 1 170 ? 0.411 5.062 -11.594 1 25.75 170 LYS A O 1
ATOM 1246 N N . ASP A 1 171 ? -1.356 4.789 -12.703 1 26.69 171 ASP A N 1
ATOM 1247 C CA . ASP A 1 171 ? -1.841 3.416 -12.812 1 26.69 171 ASP A CA 1
ATOM 1248 C C . ASP A 1 171 ? -0.852 2.547 -13.586 1 26.69 171 ASP A C 1
ATOM 1250 O O . ASP A 1 171 ? -0.588 1.405 -13.203 1 26.69 171 ASP A O 1
ATOM 1254 N N . TRP A 1 172 ? -0.228 2.932 -14.727 1 24.2 172 TRP A N 1
ATOM 1255 C CA . TRP A 1 172 ? -0.298 1.935 -15.789 1 24.2 172 TRP A CA 1
ATOM 1256 C C . TRP A 1 172 ? 0.852 0.938 -15.68 1 24.2 172 TRP A C 1
ATOM 1258 O O . TRP A 1 172 ? 2.021 1.318 -15.766 1 24.2 172 TRP A O 1
ATOM 1268 N N . GLY A 1 173 ? 0.969 0.226 -14.648 1 23.22 173 GLY A N 1
ATOM 1269 C CA . GLY A 1 173 ? 2.092 -0.696 -14.688 1 23.22 173 GLY A CA 1
ATOM 1270 C C . GLY A 1 173 ? 1.895 -1.837 -15.664 1 23.22 173 GLY A C 1
ATOM 1271 O O . GLY A 1 173 ? 0.907 -2.57 -15.586 1 23.22 173 GLY A O 1
ATOM 1272 N N . THR A 1 174 ? 1.919 -1.632 -16.828 1 22.95 174 THR A N 1
ATOM 1273 C CA . THR A 1 174 ? 1.939 -2.686 -17.844 1 22.95 174 THR A CA 1
ATOM 1274 C C . THR A 1 174 ? 3.168 -3.574 -17.672 1 22.95 174 THR A C 1
ATOM 1276 O O . THR A 1 174 ? 4.285 -3.076 -17.531 1 22.95 174 THR A O 1
ATOM 1279 N N . LEU A 1 175 ? 2.918 -4.93 -17.141 1 20.41 175 LEU A N 1
ATOM 1280 C CA . LEU A 1 175 ? 3.912 -5.996 -17.109 1 20.41 175 LEU A CA 1
ATOM 1281 C C . LEU A 1 175 ? 4.316 -6.398 -18.531 1 20.41 175 LEU A C 1
ATOM 1283 O O . LEU A 1 175 ? 3.457 -6.613 -19.391 1 20.41 175 LEU A O 1
ATOM 1287 N N . PRO B 1 1 ? -16.281 34.75 -12.859 1 24.31 1 PRO B N 1
ATOM 1288 C CA . PRO B 1 1 ? -15.867 34.875 -11.461 1 24.31 1 PRO B CA 1
ATOM 1289 C C . PRO B 1 1 ? -15.117 33.656 -10.961 1 24.31 1 PRO B C 1
ATOM 1291 O O . PRO B 1 1 ? -15.547 32.531 -11.203 1 24.31 1 PRO B O 1
ATOM 1294 N N . GLY B 1 2 ? -13.789 33.531 -10.992 1 32.31 2 GLY B N 1
ATOM 1295 C CA . GLY B 1 2 ? -12.898 32.406 -10.766 1 32.31 2 GLY B CA 1
ATOM 1296 C C . GLY B 1 2 ? -13.258 31.594 -9.523 1 32.31 2 GLY B C 1
ATOM 1297 O O . GLY B 1 2 ? -13.828 32.125 -8.578 1 32.31 2 GLY B O 1
ATOM 1298 N N . SER B 1 3 ? -13.727 30.391 -9.664 1 35.91 3 SER B N 1
ATOM 1299 C CA . SER B 1 3 ? -14.062 29.625 -8.469 1 35.91 3 SER B CA 1
ATOM 1300 C C . SER B 1 3 ? -13.156 30 -7.301 1 35.91 3 SER B C 1
ATOM 1302 O O . SER B 1 3 ? -11.938 30.094 -7.457 1 35.91 3 SER B O 1
ATOM 1304 N N . PRO B 1 4 ? -13.438 30.859 -6.363 1 38.78 4 PRO B N 1
ATOM 1305 C CA . PRO B 1 4 ? -12.5 31.312 -5.328 1 38.78 4 PRO B CA 1
ATOM 1306 C C . PRO B 1 4 ? -11.602 30.188 -4.812 1 38.78 4 PRO B C 1
ATOM 1308 O O . PRO B 1 4 ? -12.086 29.234 -4.195 1 38.78 4 PRO B O 1
ATOM 1311 N N . CYS B 1 5 ? -10.773 29.688 -5.648 1 45.25 5 CYS B N 1
ATOM 1312 C CA . CYS B 1 5 ? -9.711 28.797 -5.188 1 45.25 5 CYS B CA 1
ATOM 1313 C C . CYS B 1 5 ? -9.234 29.188 -3.795 1 45.25 5 CYS B C 1
ATOM 1315 O O . CYS B 1 5 ? -9.148 30.375 -3.479 1 45.25 5 CYS B O 1
ATOM 1317 N N . ARG B 1 6 ? -9.484 28.406 -2.746 1 55.59 6 ARG B N 1
ATOM 1318 C CA . ARG B 1 6 ? -9.062 28.734 -1.39 1 55.59 6 ARG B CA 1
ATOM 1319 C C . ARG B 1 6 ? -7.766 29.547 -1.398 1 55.59 6 ARG B C 1
ATOM 1321 O O . ARG B 1 6 ? -6.793 29.156 -2.051 1 55.59 6 ARG B O 1
ATOM 1328 N N . SER B 1 7 ? -7.859 30.828 -1.26 1 71.31 7 SER B N 1
ATOM 1329 C CA . SER B 1 7 ? -6.734 31.766 -1.211 1 71.31 7 SER B CA 1
ATOM 1330 C C . SER B 1 7 ? -5.688 31.312 -0.198 1 71.31 7 SER B C 1
ATOM 1332 O O . SER B 1 7 ? -6.023 30.719 0.826 1 71.31 7 SER B O 1
ATOM 1334 N N . LEU B 1 8 ? -4.301 31.172 -0.521 1 81.31 8 LEU B N 1
ATOM 1335 C CA . LEU B 1 8 ? -3.154 30.703 0.239 1 81.31 8 LEU B CA 1
ATOM 1336 C C . LEU B 1 8 ? -2.807 31.656 1.367 1 81.31 8 LEU B C 1
ATOM 1338 O O . LEU B 1 8 ? -2.387 31.234 2.447 1 81.31 8 LEU B O 1
ATOM 1342 N N . PRO B 1 9 ? -3.146 32.938 1.152 1 86.44 9 PRO B N 1
ATOM 1343 C CA . PRO B 1 9 ? -2.754 33.812 2.264 1 86.44 9 PRO B CA 1
ATOM 1344 C C . PRO B 1 9 ? -3.508 33.5 3.555 1 86.44 9 PRO B C 1
ATOM 1346 O O . PRO B 1 9 ? -4.738 33.406 3.547 1 86.44 9 PRO B O 1
ATOM 1349 N N . GLY B 1 10 ? -2.66 33.281 4.547 1 90.88 10 GLY B N 1
ATOM 1350 C CA . GLY B 1 10 ? -3.23 33.031 5.863 1 90.88 10 GLY B CA 1
ATOM 1351 C C . GLY B 1 10 ? -3.496 31.578 6.141 1 90.88 10 GLY B C 1
ATOM 1352 O O . GLY B 1 10 ? -3.787 31.188 7.277 1 90.88 10 GLY B O 1
ATOM 1353 N N . MET B 1 11 ? -3.348 30.719 5.168 1 95.25 11 MET B N 1
ATOM 1354 C CA . MET B 1 11 ? -3.557 29.281 5.367 1 95.25 11 MET B CA 1
ATOM 1355 C C . MET B 1 11 ? -2.424 28.672 6.191 1 95.25 11 MET B C 1
ATOM 1357 O O . MET B 1 11 ? -1.284 29.141 6.121 1 95.25 11 MET B O 1
ATOM 1361 N N . VAL B 1 12 ? -2.791 27.688 6.977 1 98.19 12 VAL B N 1
ATOM 1362 C CA . VAL B 1 12 ? -1.81 26.938 7.75 1 98.19 12 VAL B CA 1
ATOM 1363 C C . VAL B 1 12 ? -1.662 25.531 7.172 1 98.19 12 VAL B C 1
ATOM 1365 O O . VAL B 1 12 ? -2.635 24.781 7.102 1 98.19 12 VAL B O 1
ATOM 1368 N N . ALA B 1 13 ? -0.416 25.188 6.754 1 98.56 13 ALA B N 1
ATOM 1369 C CA . ALA B 1 13 ? -0.152 23.906 6.098 1 98.56 13 ALA B CA 1
ATOM 1370 C C . ALA B 1 13 ? 0.768 23.031 6.941 1 98.56 13 ALA B C 1
ATOM 1372 O O . ALA B 1 13 ? 1.605 23.547 7.691 1 98.56 13 ALA B O 1
ATOM 1373 N N . LEU B 1 14 ? 0.525 21.766 6.891 1 98.75 14 LEU B N 1
ATOM 1374 C CA . LEU B 1 14 ? 1.489 20.75 7.309 1 98.75 14 LEU B CA 1
ATOM 1375 C C . LEU B 1 14 ? 2.088 20.031 6.102 1 98.75 14 LEU B C 1
ATOM 1377 O O . LEU B 1 14 ? 1.355 19.484 5.277 1 98.75 14 LEU B O 1
ATOM 1381 N N . VAL B 1 15 ? 3.422 20.109 5.934 1 98.5 15 VAL B N 1
ATOM 1382 C CA . VAL B 1 15 ? 4.113 19.453 4.824 1 98.5 15 VAL B CA 1
ATOM 1383 C C . VAL B 1 15 ? 5.043 18.375 5.355 1 98.5 15 VAL B C 1
ATOM 1385 O O . VAL B 1 15 ? 5.941 18.641 6.152 1 98.5 15 VAL B O 1
ATOM 1388 N N . THR B 1 16 ? 4.797 17.156 4.93 1 98.5 16 THR B N 1
ATOM 1389 C CA . THR B 1 16 ? 5.707 16.094 5.332 1 98.5 16 THR B CA 1
ATOM 1390 C C . THR B 1 16 ? 6.887 15.992 4.371 1 98.5 16 THR B C 1
ATOM 1392 O O . THR B 1 16 ? 6.785 16.406 3.215 1 98.5 16 THR B O 1
ATOM 1395 N N . GLY B 1 17 ? 7.996 15.383 4.941 1 97.75 17 GLY B N 1
ATOM 1396 C CA . GLY B 1 17 ? 9.188 15.367 4.113 1 97.75 17 GLY B CA 1
ATOM 1397 C C . GLY B 1 17 ? 9.656 16.75 3.707 1 97.75 17 GLY B C 1
ATOM 1398 O O . GLY B 1 17 ? 10.125 16.953 2.586 1 97.75 17 GLY B O 1
ATOM 1399 N N . ALA B 1 18 ? 9.492 17.703 4.52 1 98.31 18 ALA B N 1
ATOM 1400 C CA . ALA B 1 18 ? 9.609 19.109 4.172 1 98.31 18 ALA B CA 1
ATOM 1401 C C . ALA B 1 18 ? 11.07 19.531 4.051 1 98.31 18 ALA B C 1
ATOM 1403 O O . ALA B 1 18 ? 11.375 20.609 3.535 1 98.31 18 ALA B O 1
ATOM 1404 N N . GLY B 1 19 ? 11.953 18.719 4.465 1 97.56 19 GLY B N 1
ATOM 1405 C CA . GLY B 1 19 ? 13.352 19.125 4.531 1 97.56 19 GLY B CA 1
ATOM 1406 C C . GLY B 1 19 ? 14.094 18.906 3.223 1 97.56 19 GLY B C 1
ATOM 1407 O O . GLY B 1 19 ? 15.273 19.25 3.111 1 97.56 19 GLY B O 1
ATOM 1408 N N . SER B 1 20 ? 13.383 18.344 2.242 1 95.25 20 SER B N 1
ATOM 1409 C CA . SER B 1 20 ? 14.109 18.062 1.011 1 95.25 20 SER B CA 1
ATOM 1410 C C . SER B 1 20 ? 13.164 17.953 -0.182 1 95.25 20 SER B C 1
ATOM 1412 O O . SER B 1 20 ? 11.945 17.906 -0.011 1 95.25 20 SER B O 1
ATOM 1414 N N . GLY B 1 21 ? 13.766 18.188 -1.33 1 94.56 21 GLY B N 1
ATOM 1415 C CA . GLY B 1 21 ? 13.078 17.859 -2.57 1 94.56 21 GLY B CA 1
ATOM 1416 C C . GLY B 1 21 ? 11.758 18.578 -2.729 1 94.56 21 GLY B C 1
ATOM 1417 O O . GLY B 1 21 ? 11.695 19.812 -2.6 1 94.56 21 GLY B O 1
ATOM 1418 N N . LEU B 1 22 ? 10.75 17.703 -3.08 1 92.5 22 LEU B N 1
ATOM 1419 C CA . LEU B 1 22 ? 9.422 18.234 -3.34 1 92.5 22 LEU B CA 1
ATOM 1420 C C . LEU B 1 22 ? 8.852 18.922 -2.098 1 92.5 22 LEU B C 1
ATOM 1422 O O . LEU B 1 22 ? 8.188 19.953 -2.203 1 92.5 22 LEU B O 1
ATOM 1426 N N . GLY B 1 23 ? 9.18 18.328 -0.928 1 96.88 23 GLY B N 1
ATOM 1427 C CA . GLY B 1 23 ? 8.695 18.922 0.313 1 96.88 23 GLY B CA 1
ATOM 1428 C C . GLY B 1 23 ? 9.242 20.312 0.566 1 96.88 23 GLY B C 1
ATOM 1429 O O . GLY B 1 23 ? 8.492 21.234 0.878 1 96.88 23 GLY B O 1
ATOM 1430 N N . ARG B 1 24 ? 10.477 20.406 0.394 1 98.06 24 ARG B N 1
ATOM 1431 C CA . ARG B 1 24 ? 11.117 21.703 0.583 1 98.06 24 ARG B CA 1
ATOM 1432 C C . ARG B 1 24 ? 10.57 22.734 -0.398 1 98.06 24 ARG B C 1
ATOM 1434 O O . ARG B 1 24 ? 10.203 23.844 -0.003 1 98.06 24 ARG B O 1
ATOM 1441 N N . ALA B 1 25 ? 10.461 22.375 -1.65 1 97 25 ALA B N 1
ATOM 1442 C CA . ALA B 1 25 ? 9.938 23.266 -2.674 1 97 25 ALA B CA 1
ATOM 1443 C C . ALA B 1 25 ? 8.5 23.672 -2.363 1 97 25 ALA B C 1
ATOM 1445 O O . ALA B 1 25 ? 8.109 24.828 -2.584 1 97 25 ALA B O 1
ATOM 1446 N N . THR B 1 26 ? 7.785 22.766 -1.844 1 96.31 26 THR B N 1
ATOM 1447 C CA . THR B 1 26 ? 6.395 23.031 -1.489 1 96.31 26 THR B CA 1
ATOM 1448 C C . THR B 1 26 ? 6.305 24.062 -0.37 1 96.31 26 THR B C 1
ATOM 1450 O O . THR B 1 26 ? 5.543 25.031 -0.468 1 96.31 26 THR B O 1
ATOM 1453 N N . VAL B 1 27 ? 7.137 23.891 0.665 1 98.31 27 VAL B N 1
ATOM 1454 C CA . VAL B 1 27 ? 7.129 24.812 1.794 1 98.31 27 VAL B CA 1
ATOM 1455 C C . VAL B 1 27 ? 7.508 26.219 1.317 1 98.31 27 VAL B C 1
ATOM 1457 O O . VAL B 1 27 ? 6.824 27.188 1.64 1 98.31 27 VAL B O 1
ATOM 1460 N N . GLU B 1 28 ? 8.484 26.281 0.555 1 98.31 28 GLU B N 1
ATOM 1461 C CA . GLU B 1 28 ? 8.961 27.578 0.079 1 98.31 28 GLU B CA 1
ATOM 1462 C C . GLU B 1 28 ? 7.891 28.297 -0.74 1 98.31 28 GLU B C 1
ATOM 1464 O O . GLU B 1 28 ? 7.672 29.5 -0.568 1 98.31 28 GLU B O 1
ATOM 1469 N N . ARG B 1 29 ? 7.223 27.594 -1.547 1 96.88 29 ARG B N 1
ATOM 1470 C CA . ARG B 1 29 ? 6.176 28.188 -2.377 1 96.88 29 ARG B CA 1
ATOM 1471 C C . ARG B 1 29 ? 4.996 28.641 -1.53 1 96.88 29 ARG B C 1
ATOM 1473 O O . ARG B 1 29 ? 4.43 29.719 -1.768 1 96.88 29 ARG B O 1
ATOM 1480 N N . LEU B 1 30 ? 4.645 27.828 -0.568 1 96.62 30 LEU B N 1
ATOM 1481 C CA . LEU B 1 30 ? 3.537 28.172 0.318 1 96.62 30 LEU B CA 1
ATOM 1482 C C . LEU B 1 30 ? 3.834 29.469 1.079 1 96.62 30 LEU B C 1
ATOM 1484 O O . LEU B 1 30 ? 2.994 30.359 1.131 1 96.62 30 LEU B O 1
ATOM 1488 N N . VAL B 1 31 ? 5 29.578 1.613 1 97.75 31 VAL B N 1
ATOM 1489 C CA . VAL B 1 31 ? 5.383 30.734 2.418 1 97.75 31 VAL B CA 1
ATOM 1490 C C . VAL B 1 31 ? 5.488 31.984 1.529 1 97.75 31 VAL B C 1
ATOM 1492 O O . VAL B 1 31 ? 5.043 33.062 1.911 1 97.75 31 VAL B O 1
ATOM 1495 N N . GLU B 1 32 ? 6.004 31.766 0.364 1 96.81 32 GLU B N 1
ATOM 1496 C CA . GLU B 1 32 ? 6.09 32.875 -0.604 1 96.81 32 GLU B CA 1
ATOM 1497 C C . GLU B 1 32 ? 4.707 33.406 -0.925 1 96.81 32 GLU B C 1
ATOM 1499 O O . GLU B 1 32 ? 4.562 34.625 -1.205 1 96.81 32 GLU B O 1
ATOM 1504 N N . ARG B 1 33 ? 3.752 32.656 -0.786 1 95.75 33 ARG B N 1
ATOM 1505 C CA . ARG B 1 33 ? 2.398 33.031 -1.164 1 95.75 33 ARG B CA 1
ATOM 1506 C C . ARG B 1 33 ? 1.579 33.438 0.062 1 95.75 33 ARG B C 1
ATOM 1508 O O . ARG B 1 33 ? 0.354 33.562 -0.014 1 95.75 33 ARG B O 1
ATOM 1515 N N . GLY B 1 34 ? 2.227 33.5 1.185 1 96.94 34 GLY B N 1
ATOM 1516 C CA . GLY B 1 34 ? 1.607 34.125 2.35 1 96.94 34 GLY B CA 1
ATOM 1517 C C . GLY B 1 34 ? 1.035 33.125 3.322 1 96.94 34 GLY B C 1
ATOM 1518 O O . GLY B 1 34 ? 0.331 33.469 4.266 1 96.94 34 GLY B O 1
ATOM 1519 N N . ALA B 1 35 ? 1.331 31.859 3.113 1 97.56 35 ALA B N 1
ATOM 1520 C CA . ALA B 1 35 ? 0.874 30.828 4.035 1 97.56 35 ALA B CA 1
ATOM 1521 C C . ALA B 1 35 ? 1.876 30.625 5.168 1 97.56 35 ALA B C 1
ATOM 1523 O O . ALA B 1 35 ? 3 31.125 5.109 1 97.56 35 ALA B O 1
ATOM 1524 N N . ARG B 1 36 ? 1.419 30 6.207 1 98.38 36 ARG B N 1
ATOM 1525 C CA . ARG B 1 36 ? 2.264 29.469 7.27 1 98.38 36 ARG B CA 1
ATOM 1526 C C . ARG B 1 36 ? 2.377 27.953 7.172 1 98.38 36 ARG B C 1
ATOM 1528 O O . ARG B 1 36 ? 1.486 27.281 6.633 1 98.38 36 ARG B O 1
ATOM 1535 N N . ALA B 1 37 ? 3.525 27.453 7.672 1 98.69 37 ALA B N 1
ATOM 1536 C CA . ALA B 1 37 ? 3.729 26.016 7.438 1 98.69 37 ALA B CA 1
ATOM 1537 C C . ALA B 1 37 ? 4.445 25.375 8.617 1 98.69 37 ALA B C 1
ATOM 1539 O O . ALA B 1 37 ? 5.379 25.953 9.18 1 98.69 37 ALA B O 1
ATOM 1540 N N . VAL B 1 38 ? 3.939 24.219 9.031 1 98.94 38 VAL B N 1
ATOM 1541 C CA . VAL B 1 38 ? 4.695 23.312 9.891 1 98.94 38 VAL B CA 1
ATOM 1542 C C . VAL B 1 38 ? 5.418 22.266 9.039 1 98.94 38 VAL B C 1
ATOM 1544 O O . VAL B 1 38 ? 4.797 21.594 8.211 1 98.94 38 VAL B O 1
ATOM 1547 N N . LEU B 1 39 ? 6.734 22.203 9.164 1 98.88 39 LEU B N 1
ATOM 1548 C CA . LEU B 1 39 ? 7.605 21.281 8.453 1 98.88 39 LEU B CA 1
ATOM 1549 C C . LEU B 1 39 ? 7.781 19.984 9.234 1 98.88 39 LEU B C 1
ATOM 1551 O O . LEU B 1 39 ? 8.477 19.953 10.258 1 98.88 39 LEU B O 1
ATOM 1555 N N . LEU B 1 40 ? 7.102 18.938 8.75 1 98.88 40 LEU B N 1
ATOM 1556 C CA . LEU B 1 40 ? 7.23 17.641 9.383 1 98.88 40 LEU B CA 1
ATOM 1557 C C . LEU B 1 40 ? 8.242 16.766 8.641 1 98.88 40 LEU B C 1
ATOM 1559 O O . LEU B 1 40 ? 8.062 16.469 7.457 1 98.88 40 LEU B O 1
ATOM 1563 N N . ASP B 1 41 ? 9.305 16.359 9.336 1 98.75 41 ASP B N 1
ATOM 1564 C CA . ASP B 1 41 ? 10.352 15.516 8.75 1 98.75 41 ASP B CA 1
ATOM 1565 C C . ASP B 1 41 ? 11.172 14.828 9.836 1 98.75 41 ASP B C 1
ATOM 1567 O O . ASP B 1 41 ? 11.055 15.156 11.016 1 98.75 41 ASP B O 1
ATOM 1571 N N . LEU B 1 42 ? 11.93 13.891 9.422 1 98.62 42 LEU B N 1
ATOM 1572 C CA . LEU B 1 42 ? 12.82 13.219 10.359 1 98.62 42 LEU B CA 1
ATOM 1573 C C . LEU B 1 42 ? 13.742 14.219 11.047 1 98.62 42 LEU B C 1
ATOM 1575 O O . LEU B 1 42 ? 14.055 15.266 10.484 1 98.62 42 LEU B O 1
ATOM 1579 N N . PRO B 1 43 ? 14.211 13.867 12.258 1 97.81 43 PRO B N 1
ATOM 1580 C CA . PRO B 1 43 ? 15.031 14.797 13.039 1 97.81 43 PRO B CA 1
ATOM 1581 C C . PRO B 1 43 ? 16.297 15.227 12.305 1 97.81 43 PRO B C 1
ATOM 1583 O O . PRO B 1 43 ? 16.734 16.375 12.43 1 97.81 43 PRO B O 1
ATOM 1586 N N . ARG B 1 44 ? 16.859 14.328 11.5 1 96.5 44 ARG B N 1
ATOM 1587 C CA . ARG B 1 44 ? 18.125 14.633 10.852 1 96.5 44 ARG B CA 1
ATOM 1588 C C . ARG B 1 44 ? 17.906 15.242 9.469 1 96.5 44 ARG B C 1
ATOM 1590 O O . ARG B 1 44 ? 18.859 15.438 8.711 1 96.5 44 ARG B O 1
ATOM 1597 N N . SER B 1 45 ? 16.734 15.656 9.211 1 97.75 45 SER B N 1
ATOM 1598 C CA . SER B 1 45 ? 16.422 16.25 7.91 1 97.75 45 SER B CA 1
ATOM 1599 C C . SER B 1 45 ? 16.828 17.719 7.871 1 97.75 45 SER B C 1
ATOM 1601 O O . SER B 1 45 ? 17.297 18.281 8.867 1 97.75 45 SER B O 1
ATOM 1603 N N . GLY B 1 46 ? 16.656 18.312 6.688 1 98.06 46 GLY B N 1
ATOM 1604 C CA . GLY B 1 46 ? 16.906 19.734 6.527 1 98.06 46 GLY B CA 1
ATOM 1605 C C . GLY B 1 46 ? 15.758 20.609 7.012 1 98.06 46 GLY B C 1
ATOM 1606 O O . GLY B 1 46 ? 15.773 21.828 6.82 1 98.06 46 GLY B O 1
ATOM 1607 N N . GLY B 1 47 ? 14.812 20.047 7.641 1 98.5 47 GLY B N 1
ATOM 1608 C CA . GLY B 1 47 ? 13.602 20.766 8 1 98.5 47 GLY B CA 1
ATOM 1609 C C . GLY B 1 47 ? 13.836 21.859 9.023 1 98.5 47 GLY B C 1
ATOM 1610 O O . GLY B 1 47 ? 13.289 22.953 8.906 1 98.5 47 GLY B O 1
ATOM 1611 N N . ALA B 1 48 ? 14.633 21.562 10.008 1 98.5 48 ALA B N 1
ATOM 1612 C CA . ALA B 1 48 ? 14.906 22.547 11.047 1 98.5 48 ALA B CA 1
ATOM 1613 C C . ALA B 1 48 ? 15.609 23.781 10.477 1 98.5 48 ALA B C 1
ATOM 1615 O O . ALA B 1 48 ? 15.258 24.922 10.797 1 98.5 48 ALA B O 1
ATOM 1616 N N . GLN B 1 49 ? 16.594 23.516 9.688 1 98.5 49 GLN B N 1
ATOM 1617 C CA . GLN B 1 49 ? 17.312 24.609 9.047 1 98.5 49 GLN B CA 1
ATOM 1618 C C . GLN B 1 49 ? 16.375 25.453 8.172 1 98.5 49 GLN B C 1
ATOM 1620 O O . GLN B 1 49 ? 16.422 26.688 8.211 1 98.5 49 GLN B O 1
ATOM 1625 N N . LEU B 1 50 ? 15.562 24.797 7.402 1 98.62 50 LEU B N 1
ATOM 1626 C CA . LEU B 1 50 ? 14.633 25.5 6.52 1 98.62 50 LEU B CA 1
ATOM 1627 C C . LEU B 1 50 ? 13.672 26.375 7.32 1 98.62 50 LEU B C 1
ATOM 1629 O O . LEU B 1 50 ? 13.398 27.516 6.945 1 98.62 50 LEU B O 1
ATOM 1633 N N . ALA B 1 51 ? 13.164 25.844 8.398 1 98.69 51 ALA B N 1
ATOM 1634 C CA . ALA B 1 51 ? 12.242 26.609 9.242 1 98.69 51 ALA B CA 1
ATOM 1635 C C . ALA B 1 51 ? 12.914 27.875 9.773 1 98.69 51 ALA B C 1
ATOM 1637 O O . ALA B 1 51 ? 12.289 28.938 9.82 1 98.69 51 ALA B O 1
ATOM 1638 N N . ARG B 1 52 ? 14.141 27.75 10.156 1 98.25 52 ARG B N 1
ATOM 1639 C CA . ARG B 1 52 ? 14.883 28.906 10.641 1 98.25 52 ARG B CA 1
ATOM 1640 C C . ARG B 1 52 ? 15.047 29.953 9.547 1 98.25 52 ARG B C 1
ATOM 1642 O O . ARG B 1 52 ? 14.883 31.156 9.789 1 98.25 52 ARG B O 1
ATOM 1649 N N . GLU B 1 53 ? 15.32 29.484 8.414 1 98.19 53 GLU B N 1
ATOM 1650 C CA . GLU B 1 53 ? 15.539 30.375 7.273 1 98.19 53 GLU B CA 1
ATOM 1651 C C . GLU B 1 53 ? 14.266 31.125 6.898 1 98.19 53 GLU B C 1
ATOM 1653 O O . GLU B 1 53 ? 14.312 32.281 6.504 1 98.19 53 GLU B O 1
ATOM 1658 N N . LEU B 1 54 ? 13.141 30.5 7.051 1 98.19 54 LEU B N 1
ATOM 1659 C CA . LEU B 1 54 ? 11.867 31.062 6.613 1 98.19 54 LEU B CA 1
ATOM 1660 C C . LEU B 1 54 ? 11.219 31.875 7.73 1 98.19 54 LEU B C 1
ATOM 1662 O O . LEU B 1 54 ? 10.305 32.656 7.48 1 98.19 54 LEU B O 1
ATOM 1666 N N . GLY B 1 55 ? 11.656 31.672 8.961 1 97.38 55 GLY B N 1
ATOM 1667 C CA . GLY B 1 55 ? 11.297 32.562 10.062 1 97.38 55 GLY B CA 1
ATOM 1668 C C . GLY B 1 55 ? 9.953 32.219 10.68 1 97.38 55 GLY B C 1
ATOM 1669 O O . GLY B 1 55 ? 9.586 31.047 10.781 1 97.38 55 GLY B O 1
ATOM 1670 N N . GLU B 1 56 ? 9.18 33.219 11.141 1 97.38 56 GLU B N 1
ATOM 1671 C CA . GLU B 1 56 ? 8.016 33.094 12.008 1 97.38 56 GLU B CA 1
ATOM 1672 C C . GLU B 1 56 ? 6.859 32.406 11.273 1 97.38 56 GLU B C 1
ATOM 1674 O O . GLU B 1 56 ? 5.918 31.922 11.898 1 97.38 56 GLU B O 1
ATOM 1679 N N . SER B 1 57 ? 7.027 32.406 9.992 1 97.62 57 SER B N 1
ATOM 1680 C CA . SER B 1 57 ? 5.965 31.781 9.203 1 97.62 57 SER B CA 1
ATOM 1681 C C . SER B 1 57 ? 6.047 30.266 9.258 1 97.62 57 SER B C 1
ATOM 1683 O O . SER B 1 57 ? 5.145 29.562 8.789 1 97.62 57 SER B O 1
ATOM 1685 N N . CYS B 1 58 ? 7.148 29.734 9.859 1 98.62 58 CYS B N 1
ATOM 1686 C CA . CYS B 1 58 ? 7.336 28.297 9.828 1 98.62 58 CYS B CA 1
ATOM 1687 C C . CYS B 1 58 ? 7.73 27.766 11.203 1 98.62 58 CYS B C 1
ATOM 1689 O O . CYS B 1 58 ? 8.234 28.516 12.039 1 98.62 58 CYS B O 1
ATOM 1691 N N . ALA B 1 59 ? 7.414 26.547 11.422 1 98.75 59 ALA B N 1
ATOM 1692 C CA . ALA B 1 59 ? 7.898 25.766 12.547 1 98.75 59 ALA B CA 1
ATOM 1693 C C . ALA B 1 59 ? 8.305 24.359 12.102 1 98.75 59 ALA B C 1
ATOM 1695 O O . ALA B 1 59 ? 7.707 23.797 11.18 1 98.75 59 ALA B O 1
ATOM 1696 N N . PHE B 1 60 ? 9.297 23.797 12.766 1 98.88 60 PHE B N 1
ATOM 1697 C CA . PHE B 1 60 ? 9.75 22.453 12.461 1 98.88 60 PHE B CA 1
ATOM 1698 C C . PHE B 1 60 ? 9.242 21.453 13.492 1 98.88 60 PHE B C 1
ATOM 1700 O O . PHE B 1 60 ? 9.312 21.719 14.695 1 98.88 60 PHE B O 1
ATOM 1707 N N . ALA B 1 61 ? 8.68 20.391 13.023 1 98.88 61 ALA B N 1
ATOM 1708 C CA . ALA B 1 61 ? 8.289 19.25 13.852 1 98.88 61 ALA B CA 1
ATOM 1709 C C . ALA B 1 61 ? 9.07 18 13.477 1 98.88 61 ALA B C 1
ATOM 1711 O O . ALA B 1 61 ? 8.836 17.406 12.414 1 98.88 61 ALA B O 1
ATOM 1712 N N . ALA B 1 62 ? 10.008 17.578 14.359 1 98.88 62 ALA B N 1
ATOM 1713 C CA . ALA B 1 62 ? 10.719 16.328 14.164 1 98.88 62 ALA B CA 1
ATOM 1714 C C . ALA B 1 62 ? 9.797 15.133 14.375 1 98.88 62 ALA B C 1
ATOM 1716 O O . ALA B 1 62 ? 9.297 14.914 15.484 1 98.88 62 ALA B O 1
ATOM 1717 N N . ALA B 1 63 ? 9.555 14.367 13.25 1 98.88 63 ALA B N 1
ATOM 1718 C CA . ALA B 1 63 ? 8.617 13.25 13.375 1 98.88 63 ALA B CA 1
ATOM 1719 C C . ALA B 1 63 ? 8.836 12.227 12.258 1 98.88 63 ALA B C 1
ATOM 1721 O O . ALA B 1 63 ? 9.227 12.586 11.148 1 98.88 63 ALA B O 1
ATOM 1722 N N . ASP B 1 64 ? 8.602 11.016 12.586 1 98.75 64 ASP B N 1
ATOM 1723 C CA . ASP B 1 64 ? 8.406 9.922 11.648 1 98.75 64 ASP B CA 1
ATOM 1724 C C . ASP B 1 64 ? 6.93 9.742 11.305 1 98.75 64 ASP B C 1
ATOM 1726 O O . ASP B 1 64 ? 6.102 9.523 12.195 1 98.75 64 ASP B O 1
ATOM 1730 N N . VAL B 1 65 ? 6.629 9.852 9.969 1 98.38 65 VAL B N 1
ATOM 1731 C CA . VAL B 1 65 ? 5.227 9.82 9.555 1 98.38 65 VAL B CA 1
ATOM 1732 C C . VAL B 1 65 ? 4.602 8.484 9.945 1 98.38 65 VAL B C 1
ATOM 1734 O O . VAL B 1 65 ? 3.377 8.359 10 1 98.38 65 VAL B O 1
ATOM 1737 N N . THR B 1 66 ? 5.414 7.453 10.211 1 98.25 66 THR B N 1
ATOM 1738 C CA . THR B 1 66 ? 4.879 6.141 10.555 1 98.25 66 THR B CA 1
ATOM 1739 C C . THR B 1 66 ? 4.574 6.051 12.047 1 98.25 66 THR B C 1
ATOM 1741 O O . THR B 1 66 ? 4.008 5.062 12.516 1 98.25 66 THR B O 1
ATOM 1744 N N . SER B 1 67 ? 4.902 7.062 12.844 1 98.81 67 SER B N 1
ATOM 1745 C CA . SER B 1 67 ? 4.66 7.086 14.281 1 98.81 67 SER B CA 1
ATOM 1746 C C . SER B 1 67 ? 3.414 7.898 14.625 1 98.81 67 SER B C 1
ATOM 1748 O O . SER B 1 67 ? 3.416 9.125 14.508 1 98.81 67 SER B O 1
ATOM 1750 N N . PRO B 1 68 ? 2.363 7.227 15.109 1 98.69 68 PRO B N 1
ATOM 1751 C CA . PRO B 1 68 ? 1.166 7.98 15.484 1 98.69 68 PRO B CA 1
ATOM 1752 C C . PRO B 1 68 ? 1.45 9.047 16.547 1 98.69 68 PRO B C 1
ATOM 1754 O O . PRO B 1 68 ? 0.93 10.164 16.453 1 98.69 68 PRO B O 1
ATOM 1757 N N . GLU B 1 69 ? 2.285 8.727 17.5 1 98.75 69 GLU B N 1
ATOM 1758 C CA . GLU B 1 69 ? 2.584 9.648 18.594 1 98.75 69 GLU B CA 1
ATOM 1759 C C . GLU B 1 69 ? 3.324 10.883 18.078 1 98.75 69 GLU B C 1
ATOM 1761 O O . GLU B 1 69 ? 2.994 12.008 18.453 1 98.75 69 GLU B O 1
ATOM 1766 N N . GLU B 1 70 ? 4.27 10.688 17.203 1 98.88 70 GLU B N 1
ATOM 1767 C CA . GLU B 1 70 ? 5.066 11.805 16.703 1 98.88 70 GLU B CA 1
ATOM 1768 C C . GLU B 1 70 ? 4.25 12.672 15.742 1 98.88 70 GLU B C 1
ATOM 1770 O O . GLU B 1 70 ? 4.379 13.898 15.75 1 98.88 70 GLU B O 1
ATOM 1775 N N . VAL B 1 71 ? 3.404 12.047 14.945 1 98.88 71 VAL B N 1
ATOM 1776 C CA . VAL B 1 71 ? 2.516 12.812 14.078 1 98.88 71 VAL B CA 1
ATOM 1777 C C . VAL B 1 71 ? 1.524 13.609 14.922 1 98.88 71 VAL B C 1
ATOM 1779 O O . VAL B 1 71 ? 1.255 14.781 14.633 1 98.88 71 VAL B O 1
ATOM 1782 N N . GLY B 1 72 ? 1.076 12.977 15.969 1 98.81 72 GLY B N 1
ATOM 1783 C CA . GLY B 1 72 ? 0.207 13.688 16.891 1 98.81 72 GLY B CA 1
ATOM 1784 C C . GLY B 1 72 ? 0.863 14.906 17.516 1 98.81 72 GLY B C 1
ATOM 1785 O O . GLY B 1 72 ? 0.236 15.961 17.625 1 98.81 72 GLY B O 1
ATOM 1786 N N . ALA B 1 73 ? 2.078 14.773 17.891 1 98.88 73 ALA B N 1
ATOM 1787 C CA . ALA B 1 73 ? 2.818 15.891 18.469 1 98.88 73 ALA B CA 1
ATOM 1788 C C . ALA B 1 73 ? 3.002 17.016 17.469 1 98.88 73 ALA B C 1
ATOM 1790 O O . ALA B 1 73 ? 2.924 18.203 17.828 1 98.88 73 ALA B O 1
ATOM 1791 N N . ALA B 1 74 ? 3.238 16.656 16.219 1 98.94 74 ALA B N 1
ATOM 1792 C CA . ALA B 1 74 ? 3.381 17.656 15.172 1 98.94 74 ALA B CA 1
ATOM 1793 C C . ALA B 1 74 ? 2.082 18.422 14.977 1 98.94 74 ALA B C 1
ATOM 1795 O O . ALA B 1 74 ? 2.102 19.641 14.781 1 98.94 74 ALA B O 1
ATOM 1796 N N . LEU B 1 75 ? 0.98 17.75 15.016 1 98.88 75 LEU B N 1
ATOM 1797 C CA . LEU B 1 75 ? -0.321 18.391 14.852 1 98.88 75 LEU B CA 1
ATOM 1798 C C . LEU B 1 75 ? -0.647 19.266 16.062 1 98.88 75 LEU B C 1
ATOM 1800 O O . LEU B 1 75 ? -1.233 20.344 15.906 1 98.88 75 LEU B O 1
ATOM 1804 N N . ALA B 1 76 ? -0.233 18.828 17.234 1 98.81 76 ALA B N 1
ATOM 1805 C CA . ALA B 1 76 ? -0.387 19.656 18.422 1 98.81 76 ALA B CA 1
ATOM 1806 C C . ALA B 1 76 ? 0.425 20.938 18.297 1 98.81 76 ALA B C 1
ATOM 1808 O O . ALA B 1 76 ? -0.057 22.016 18.641 1 98.81 76 ALA B O 1
ATOM 1809 N N . LEU B 1 77 ? 1.584 20.797 17.812 1 98.81 77 LEU B N 1
ATOM 1810 C CA . LEU B 1 77 ? 2.424 21.969 17.578 1 98.81 77 LEU B CA 1
ATOM 1811 C C . LEU B 1 77 ? 1.763 22.922 16.594 1 98.81 77 LEU B C 1
ATOM 1813 O O . LEU B 1 77 ? 1.81 24.141 16.781 1 98.81 77 LEU B O 1
ATOM 1817 N N . THR B 1 78 ? 1.165 22.375 15.555 1 98.75 78 THR B N 1
ATOM 1818 C CA . THR B 1 78 ? 0.47 23.172 14.539 1 98.75 78 THR B CA 1
ATOM 1819 C C . THR B 1 78 ? -0.637 24.016 15.18 1 98.75 78 THR B C 1
ATOM 1821 O O . THR B 1 78 ? -0.747 25.203 14.914 1 98.75 78 THR B O 1
ATOM 1824 N N . ARG B 1 79 ? -1.4 23.375 15.992 1 98.38 79 ARG B N 1
ATOM 1825 C CA . ARG B 1 79 ? -2.488 24.062 16.672 1 98.38 79 ARG B CA 1
ATOM 1826 C C . ARG B 1 79 ? -1.946 25.109 17.641 1 98.38 79 ARG B C 1
ATOM 1828 O O . ARG B 1 79 ? -2.475 26.219 17.703 1 98.38 79 ARG B O 1
ATOM 1835 N N . GLU B 1 80 ? -0.952 24.781 18.328 1 98.44 80 GLU B N 1
ATOM 1836 C CA . GLU B 1 80 ? -0.375 25.688 19.328 1 98.44 80 GLU B CA 1
ATOM 1837 C C . GLU B 1 80 ? 0.211 26.938 18.672 1 98.44 80 GLU B C 1
ATOM 1839 O O . GLU B 1 80 ? -0.008 28.047 19.141 1 98.44 80 GLU B O 1
ATOM 1844 N N . LYS B 1 81 ? 0.854 26.766 17.578 1 98.1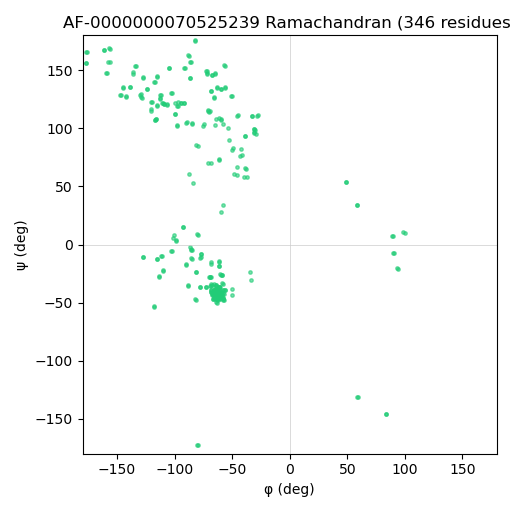9 81 LYS B N 1
ATOM 1845 C CA . LYS B 1 81 ? 1.61 27.844 16.969 1 98.19 81 LYS B CA 1
ATOM 1846 C C . LYS B 1 81 ? 0.73 28.672 16.031 1 98.19 81 LYS B C 1
ATOM 1848 O O . LYS B 1 81 ? 0.876 29.891 15.938 1 98.19 81 LYS B O 1
ATOM 1853 N N . PHE B 1 82 ? -0.166 28 15.367 1 98.12 82 PHE B N 1
ATOM 1854 C CA . PHE B 1 82 ? -0.823 28.719 14.281 1 98.12 82 PHE B CA 1
ATOM 1855 C C . PHE B 1 82 ? -2.338 28.641 14.422 1 98.12 82 PHE B C 1
ATOM 1857 O O . PHE B 1 82 ? -3.07 29.234 13.641 1 98.12 82 PHE B O 1
ATOM 1864 N N . GLY B 1 83 ? -2.863 27.828 15.281 1 97.69 83 GLY B N 1
ATOM 1865 C CA . GLY B 1 83 ? -4.254 27.875 15.711 1 97.69 83 GLY B CA 1
ATOM 1866 C C . GLY B 1 83 ? -5.156 26.953 14.906 1 97.69 83 GLY B C 1
ATOM 1867 O O . GLY B 1 83 ? -6.242 26.594 15.352 1 97.69 83 GLY B O 1
ATOM 1868 N N . ARG B 1 84 ? -4.742 26.578 13.727 1 97.06 84 ARG B N 1
ATOM 1869 C CA . ARG B 1 84 ? -5.586 25.781 12.836 1 97.06 84 ARG B CA 1
ATOM 1870 C C . ARG B 1 84 ? -4.738 25 11.836 1 97.06 84 ARG B C 1
ATOM 1872 O O . ARG B 1 84 ? -3.521 25.172 11.773 1 97.06 84 ARG B O 1
ATOM 1879 N N . LEU B 1 85 ? -5.352 24.047 11.125 1 98.12 85 LEU B N 1
ATOM 1880 C CA . LEU B 1 85 ? -4.781 23.344 9.977 1 98.12 85 LEU B CA 1
ATOM 1881 C C . LEU B 1 85 ? -5.727 23.391 8.781 1 98.12 85 LEU B C 1
ATOM 1883 O O . LEU B 1 85 ? -6.863 22.922 8.867 1 98.12 85 LEU B O 1
ATOM 1887 N N . ASP B 1 86 ? -5.16 23.875 7.641 1 95.69 86 ASP B N 1
ATOM 1888 C CA . ASP B 1 86 ? -6 24.047 6.461 1 95.69 86 ASP B CA 1
ATOM 1889 C C . ASP B 1 86 ? -5.594 23.078 5.344 1 95.69 86 ASP B C 1
ATOM 1891 O O . ASP B 1 86 ? -6.414 22.719 4.504 1 95.69 86 ASP B O 1
ATOM 1895 N N . LEU B 1 87 ? -4.332 22.703 5.332 1 95.19 87 LEU B N 1
ATOM 1896 C CA . LEU B 1 87 ? -3.764 21.984 4.199 1 95.19 87 LEU B CA 1
ATOM 1897 C C . LEU B 1 87 ? -2.699 20.984 4.668 1 95.19 87 LEU B C 1
ATOM 1899 O O . LEU B 1 87 ? -1.843 21.328 5.484 1 95.19 87 LEU B O 1
ATOM 1903 N N . VAL B 1 88 ? -2.855 19.828 4.238 1 96.81 88 VAL B N 1
ATOM 1904 C CA . VAL B 1 88 ? -1.78 18.859 4.387 1 96.81 88 VAL B CA 1
ATOM 1905 C C . VAL B 1 88 ? -1.214 18.5 3.014 1 96.81 88 VAL B C 1
ATOM 1907 O O . VAL B 1 88 ? -1.966 18.188 2.086 1 96.81 88 VAL B O 1
ATOM 1910 N N . VAL B 1 89 ? 0.116 18.594 2.879 1 95.94 89 VAL B N 1
ATOM 1911 C CA . VAL B 1 89 ? 0.812 18.109 1.691 1 95.94 89 VAL B CA 1
ATOM 1912 C C . VAL B 1 89 ? 1.769 16.984 2.076 1 95.94 89 VAL B C 1
ATOM 1914 O O . VAL B 1 89 ? 2.822 17.219 2.668 1 95.94 89 VAL B O 1
ATOM 1917 N N . ASN B 1 90 ? 1.338 15.805 1.686 1 95.56 90 ASN B N 1
ATOM 1918 C CA . ASN B 1 90 ? 2.152 14.625 1.976 1 95.56 90 ASN B CA 1
ATOM 1919 C C . ASN B 1 90 ? 3.221 14.406 0.909 1 95.56 90 ASN B C 1
ATOM 1921 O O . ASN B 1 90 ? 2.932 13.883 -0.168 1 95.56 90 ASN B O 1
ATOM 1925 N N . CYS B 1 91 ? 4.453 14.773 1.344 1 94.31 91 CYS B N 1
ATOM 1926 C CA . CYS B 1 91 ? 5.566 14.641 0.412 1 94.31 91 CYS B CA 1
ATOM 1927 C C . CYS B 1 91 ? 6.574 13.617 0.911 1 94.31 91 CYS B C 1
ATOM 1929 O O . CYS B 1 91 ? 7.504 13.25 0.188 1 94.31 91 CYS B O 1
ATOM 1931 N N . ALA B 1 92 ? 6.43 13.234 2.164 1 96.38 92 ALA B N 1
ATOM 1932 C CA . ALA B 1 92 ? 7.344 12.219 2.678 1 96.38 92 ALA B CA 1
ATOM 1933 C C . ALA B 1 92 ? 7.238 10.922 1.877 1 96.38 92 ALA B C 1
ATOM 1935 O O . ALA B 1 92 ? 6.137 10.469 1.569 1 96.38 92 ALA B O 1
ATOM 1936 N N . GLY B 1 93 ? 8.383 10.391 1.523 1 91.75 93 GLY B N 1
ATOM 1937 C CA . GLY B 1 93 ? 8.406 9.148 0.774 1 91.75 93 GLY B CA 1
ATOM 1938 C C . GLY B 1 93 ? 9.812 8.641 0.517 1 91.75 93 GLY B C 1
ATOM 1939 O O . GLY B 1 93 ? 10.781 9.391 0.627 1 91.75 93 GLY B O 1
ATOM 1940 N N . ILE B 1 94 ? 9.82 7.414 0.328 1 89.62 94 ILE B N 1
ATOM 1941 C CA . ILE B 1 94 ? 11.07 6.793 -0.085 1 89.62 94 ILE B CA 1
ATOM 1942 C C . ILE B 1 94 ? 10.844 5.953 -1.339 1 89.62 94 ILE B C 1
ATOM 1944 O O . ILE B 1 94 ? 9.711 5.559 -1.631 1 89.62 94 ILE B O 1
ATOM 1948 N N . GLY B 1 95 ? 11.82 5.945 -2.219 1 80.94 95 GLY B N 1
ATOM 1949 C CA . GLY B 1 95 ? 11.781 5.113 -3.41 1 80.94 95 GLY B CA 1
ATOM 1950 C C . GLY B 1 95 ? 12.891 4.078 -3.451 1 80.94 95 GLY B C 1
ATOM 1951 O O . GLY B 1 95 ? 13.93 4.242 -2.809 1 80.94 95 GLY B O 1
ATOM 1952 N N . ILE B 1 96 ? 12.516 2.91 -3.906 1 75.31 96 ILE B N 1
ATOM 1953 C CA . ILE B 1 96 ? 13.523 1.907 -4.215 1 75.31 96 ILE B CA 1
ATOM 1954 C C . ILE B 1 96 ? 13.438 1.515 -5.688 1 75.31 96 ILE B C 1
ATOM 1956 O O . ILE B 1 96 ? 12.336 1.32 -6.215 1 75.31 96 ILE B O 1
ATOM 1960 N N . ALA B 1 97 ? 14.445 1.798 -6.48 1 70.56 97 ALA B N 1
ATOM 1961 C CA . ALA B 1 97 ? 14.492 1.38 -7.879 1 70.56 97 ALA B CA 1
ATOM 1962 C C . ALA B 1 97 ? 14.922 -0.08 -8 1 70.56 97 ALA B C 1
ATOM 1964 O O . ALA B 1 97 ? 16.125 -0.385 -7.977 1 70.56 97 ALA B O 1
ATOM 1965 N N . VAL B 1 98 ? 14.031 -0.979 -7.891 1 77.56 98 VAL B N 1
ATOM 1966 C CA . VAL B 1 98 ? 14.367 -2.391 -8.055 1 77.56 98 VAL B CA 1
ATOM 1967 C C . VAL B 1 98 ? 13.281 -3.09 -8.867 1 77.56 98 VAL B C 1
ATOM 1969 O O . VAL B 1 98 ? 12.094 -2.811 -8.695 1 77.56 98 VAL B O 1
ATOM 1972 N N . LYS B 1 99 ? 13.742 -3.914 -9.812 1 84.5 99 LYS B N 1
ATOM 1973 C CA . LYS B 1 99 ? 12.805 -4.727 -10.586 1 84.5 99 LYS B CA 1
ATOM 1974 C C . LYS B 1 99 ? 12.141 -5.777 -9.703 1 84.5 99 LYS B C 1
ATOM 1976 O O . LYS B 1 99 ? 12.773 -6.344 -8.812 1 84.5 99 LYS B O 1
ATOM 1981 N N . THR B 1 100 ? 10.891 -6.008 -10.07 1 89.62 100 THR B N 1
ATOM 1982 C CA . THR B 1 100 ? 10.188 -7.059 -9.336 1 89.62 100 THR B CA 1
ATOM 1983 C C . THR B 1 100 ? 10.938 -8.383 -9.453 1 89.62 100 THR B C 1
ATOM 1985 O O . THR B 1 100 ? 11.078 -9.109 -8.461 1 89.62 100 THR B O 1
ATOM 1988 N N . TYR B 1 101 ? 11.398 -8.633 -10.633 1 91.56 101 TYR B N 1
ATOM 1989 C CA . TYR B 1 101 ? 12.258 -9.773 -10.938 1 91.56 101 TYR B CA 1
ATOM 1990 C C . TYR B 1 101 ? 13.32 -9.406 -11.953 1 91.56 101 TYR B C 1
ATOM 1992 O O . TYR B 1 101 ? 13.008 -8.844 -13.008 1 91.56 101 TYR B O 1
ATOM 2000 N N . ASN B 1 102 ? 14.562 -9.703 -11.586 1 91.19 102 ASN B N 1
ATOM 2001 C CA . ASN B 1 102 ? 15.703 -9.508 -12.484 1 91.19 102 ASN B CA 1
ATOM 2002 C C . ASN B 1 102 ? 16.094 -10.805 -13.188 1 91.19 102 ASN B C 1
ATOM 2004 O O . ASN B 1 102 ? 16.734 -11.672 -12.586 1 91.19 102 ASN B O 1
ATOM 2008 N N . GLY B 1 103 ? 15.703 -10.938 -14.43 1 90.19 103 GLY B N 1
ATOM 2009 C CA . GLY B 1 103 ? 15.93 -12.156 -15.188 1 90.19 103 GLY B CA 1
ATOM 2010 C C . GLY B 1 103 ? 17.406 -12.445 -15.414 1 90.19 103 GLY B C 1
ATOM 2011 O O . GLY B 1 103 ? 17.812 -13.609 -15.414 1 90.19 103 GLY B O 1
ATOM 2012 N N . LYS B 1 104 ? 18.188 -11.43 -15.586 1 90.38 104 LYS B N 1
ATOM 2013 C CA . LYS B 1 104 ? 19.625 -11.609 -15.812 1 90.38 104 LYS B CA 1
ATOM 2014 C C . LYS B 1 104 ? 20.312 -12.156 -14.57 1 90.38 104 LYS B C 1
ATOM 2016 O O . LYS B 1 104 ? 21.188 -13.016 -14.672 1 90.38 104 LYS B O 1
ATOM 2021 N N . LYS B 1 105 ? 19.859 -11.766 -13.438 1 92.69 105 LYS B N 1
ATOM 2022 C CA . LYS B 1 105 ? 20.484 -12.164 -12.188 1 92.69 105 LYS B CA 1
ATOM 2023 C C . LYS B 1 105 ? 19.703 -13.266 -11.492 1 92.69 105 LYS B C 1
ATOM 2025 O O . LYS B 1 105 ? 20.125 -13.789 -10.461 1 92.69 105 LYS B O 1
ATOM 2030 N N . ASP B 1 106 ? 18.609 -13.594 -12.008 1 94.44 106 ASP B N 1
ATOM 2031 C CA . ASP B 1 106 ? 17.672 -14.531 -11.398 1 94.44 106 ASP B CA 1
ATOM 2032 C C . ASP B 1 106 ? 17.422 -14.172 -9.93 1 94.44 106 ASP B C 1
ATOM 2034 O O . ASP B 1 106 ? 17.562 -15.023 -9.047 1 94.44 106 ASP B O 1
ATOM 2038 N N . LYS B 1 107 ? 17.031 -12.93 -9.734 1 95 107 LYS B N 1
ATOM 2039 C CA . LYS B 1 107 ? 16.828 -12.398 -8.391 1 95 107 LYS B CA 1
ATOM 2040 C C . LYS B 1 107 ? 15.469 -11.703 -8.281 1 95 107 LYS B C 1
ATOM 2042 O O . LYS B 1 107 ? 15.133 -10.859 -9.125 1 95 107 LYS B O 1
ATOM 2047 N N . VAL B 1 108 ? 14.734 -12.125 -7.246 1 95.44 108 VAL B N 1
ATOM 2048 C CA . VAL B 1 108 ? 13.461 -11.461 -7.008 1 95.44 108 VAL B CA 1
ATOM 2049 C C . VAL B 1 108 ? 13.656 -10.289 -6.051 1 95.44 108 VAL B C 1
ATOM 2051 O O . VAL B 1 108 ? 14.555 -10.305 -5.211 1 95.44 108 VAL B O 1
ATOM 2054 N N . HIS B 1 109 ? 12.797 -9.305 -6.203 1 93.88 109 HIS B N 1
ATOM 2055 C CA . HIS B 1 109 ? 12.781 -8.156 -5.305 1 93.88 109 HIS B CA 1
ATOM 2056 C C . HIS B 1 109 ? 12.609 -8.594 -3.854 1 93.88 109 HIS B C 1
ATOM 2058 O O . HIS B 1 109 ? 11.797 -9.469 -3.559 1 93.88 109 HIS B O 1
ATOM 2064 N N . GLU B 1 110 ? 13.414 -7.992 -2.998 1 95.44 110 GLU B N 1
ATOM 2065 C CA . GLU B 1 110 ? 13.281 -8.312 -1.58 1 95.44 110 GLU B CA 1
ATOM 2066 C C . GLU B 1 110 ? 11.969 -7.781 -1.013 1 95.44 110 GLU B C 1
ATOM 2068 O O . GLU B 1 110 ? 11.648 -6.602 -1.173 1 95.44 110 GLU B O 1
ATOM 2073 N N . LEU B 1 111 ? 11.289 -8.68 -0.287 1 96.25 111 LEU B N 1
ATOM 2074 C CA . LEU B 1 111 ? 10 -8.289 0.265 1 96.25 111 LEU B CA 1
ATOM 2075 C C . LEU B 1 111 ? 10.164 -7.176 1.295 1 96.25 111 LEU B C 1
ATOM 2077 O O . LEU B 1 111 ? 9.328 -6.273 1.376 1 96.25 111 LEU B O 1
ATOM 2081 N N . GLU B 1 112 ? 11.211 -7.27 2.066 1 95.88 112 GLU B N 1
ATOM 2082 C CA . GLU B 1 112 ? 11.453 -6.297 3.129 1 95.88 112 GLU B CA 1
ATOM 2083 C C . GLU B 1 112 ? 11.625 -4.891 2.559 1 95.88 112 GLU B C 1
ATOM 2085 O O . GLU B 1 112 ? 11.211 -3.91 3.178 1 95.88 112 GLU B O 1
ATOM 2090 N N . ASP B 1 113 ? 12.281 -4.77 1.42 1 93.69 113 ASP B N 1
ATOM 2091 C CA . ASP B 1 113 ? 12.445 -3.471 0.772 1 93.69 113 ASP B CA 1
ATOM 2092 C C . ASP B 1 113 ? 11.094 -2.898 0.354 1 93.69 113 ASP B C 1
ATOM 2094 O O . ASP B 1 113 ? 10.836 -1.705 0.531 1 93.69 113 ASP B O 1
ATOM 2098 N N . PHE B 1 114 ? 10.266 -3.717 -0.223 1 92.62 114 PHE B N 1
ATOM 2099 C CA . PHE B 1 114 ? 8.922 -3.297 -0.606 1 92.62 114 PHE B CA 1
ATOM 2100 C C . PHE B 1 114 ? 8.109 -2.879 0.618 1 92.62 114 PHE B C 1
ATOM 2102 O O . PHE B 1 114 ? 7.441 -1.845 0.602 1 92.62 114 PHE B O 1
ATOM 2109 N N . GLN B 1 115 ? 8.25 -3.654 1.683 1 95.62 115 GLN B N 1
ATOM 2110 C CA . GLN B 1 115 ? 7.527 -3.354 2.912 1 95.62 115 GLN B CA 1
ATOM 2111 C C . GLN B 1 115 ? 7.941 -1.999 3.479 1 95.62 115 GLN B C 1
ATOM 2113 O O . GLN B 1 115 ? 7.105 -1.249 3.988 1 95.62 115 GLN B O 1
ATOM 2118 N N . ARG B 1 116 ? 9.172 -1.734 3.449 1 94.38 116 ARG B N 1
ATOM 2119 C CA . ARG B 1 116 ? 9.664 -0.452 3.939 1 94.38 116 ARG B CA 1
ATOM 2120 C C . ARG B 1 116 ? 9.047 0.706 3.164 1 94.38 116 ARG B C 1
ATOM 2122 O O . ARG B 1 116 ? 8.602 1.69 3.758 1 94.38 116 ARG B O 1
ATOM 2129 N N . VAL B 1 117 ? 8.953 0.596 1.85 1 92.38 117 VAL B N 1
ATOM 2130 C CA . VAL B 1 117 ? 8.383 1.63 0.993 1 92.38 117 VAL B CA 1
ATOM 2131 C C . VAL B 1 117 ? 6.898 1.802 1.311 1 92.38 117 VAL B C 1
ATOM 2133 O O . VAL B 1 117 ? 6.418 2.926 1.471 1 92.38 117 VAL B O 1
ATOM 2136 N N . ILE B 1 118 ? 6.219 0.707 1.458 1 92.88 118 ILE B N 1
ATOM 2137 C CA . ILE B 1 118 ? 4.789 0.73 1.736 1 92.88 118 ILE B CA 1
ATOM 2138 C C . ILE B 1 118 ? 4.535 1.373 3.098 1 92.88 118 ILE B C 1
ATOM 2140 O O . ILE B 1 118 ? 3.602 2.162 3.256 1 92.88 118 ILE B O 1
ATOM 2144 N N . ASN B 1 119 ? 5.383 1.021 4.035 1 95.56 119 ASN B N 1
ATOM 2145 C CA . ASN B 1 119 ? 5.207 1.543 5.387 1 95.56 119 ASN B CA 1
ATOM 2146 C C . ASN B 1 119 ? 5.336 3.062 5.422 1 95.56 119 ASN B C 1
ATOM 2148 O O . ASN B 1 119 ? 4.531 3.744 6.059 1 95.56 119 ASN B O 1
ATOM 2152 N N . VAL B 1 120 ? 6.215 3.598 4.75 1 95.31 120 VAL B N 1
ATOM 2153 C CA . VAL B 1 120 ? 6.426 5.039 4.766 1 95.31 120 VAL B CA 1
ATOM 2154 C C . VAL B 1 120 ? 5.434 5.719 3.824 1 95.31 120 VAL B C 1
ATOM 2156 O O . VAL B 1 120 ? 4.707 6.629 4.23 1 95.31 120 VAL B O 1
ATOM 2159 N N . ASN B 1 121 ? 5.27 5.184 2.559 1 92.19 121 ASN B N 1
ATOM 2160 C CA . ASN B 1 121 ? 4.582 5.895 1.487 1 92.19 121 ASN B CA 1
ATOM 2161 C C . ASN B 1 121 ? 3.068 5.754 1.6 1 92.19 121 ASN B C 1
ATOM 2163 O O . ASN B 1 121 ? 2.322 6.629 1.157 1 92.19 121 ASN B O 1
ATOM 2167 N N . LEU B 1 122 ? 2.676 4.699 2.268 1 91.75 122 LEU B N 1
ATOM 2168 C CA . LEU B 1 122 ? 1.235 4.484 2.35 1 91.75 122 LEU B CA 1
ATOM 2169 C C . LEU B 1 122 ? 0.757 4.547 3.795 1 91.75 122 LEU B C 1
ATOM 2171 O O . LEU B 1 122 ? -0.129 5.336 4.129 1 91.75 122 LEU B O 1
ATOM 2175 N N . VAL B 1 123 ? 1.383 3.754 4.652 1 94.75 123 VAL B N 1
ATOM 2176 C CA . VAL B 1 123 ? 0.957 3.727 6.047 1 94.75 123 VAL B CA 1
ATOM 2177 C C . VAL B 1 123 ? 1.252 5.07 6.703 1 94.75 123 VAL B C 1
ATOM 2179 O O . VAL B 1 123 ? 0.402 5.629 7.402 1 94.75 123 VAL B O 1
ATOM 2182 N N . GLY B 1 124 ? 2.449 5.547 6.469 1 96.69 124 GLY B N 1
ATOM 2183 C CA . GLY B 1 124 ? 2.793 6.863 6.984 1 96.69 124 GLY B CA 1
ATOM 2184 C C . GLY B 1 124 ? 1.869 7.957 6.484 1 96.69 124 GLY B C 1
ATOM 2185 O O . GLY B 1 124 ? 1.408 8.789 7.266 1 96.69 124 GLY B O 1
ATOM 2186 N N . THR B 1 125 ? 1.602 7.949 5.168 1 94.62 125 THR B N 1
ATOM 2187 C CA . THR B 1 125 ? 0.704 8.93 4.566 1 94.62 125 THR B CA 1
ATOM 2188 C C . THR B 1 125 ? -0.687 8.844 5.188 1 94.62 125 THR B C 1
ATOM 2190 O O . THR B 1 125 ? -1.271 9.859 5.562 1 94.62 125 THR B O 1
ATOM 2193 N N . PHE B 1 126 ? -1.184 7.668 5.352 1 93.38 126 PHE B N 1
ATOM 2194 C CA . PHE B 1 126 ? -2.498 7.469 5.953 1 93.38 126 PHE B CA 1
ATOM 2195 C C . PHE B 1 126 ? -2.506 7.926 7.406 1 93.38 126 PHE B C 1
ATOM 2197 O O . PHE B 1 126 ? -3.494 8.484 7.883 1 93.38 126 PHE B O 1
ATOM 2204 N N . ASN B 1 127 ? -1.443 7.672 8.125 1 97.38 127 ASN B N 1
ATOM 2205 C CA . ASN B 1 127 ? -1.329 8.094 9.516 1 97.38 127 ASN B CA 1
ATOM 2206 C C . ASN B 1 127 ? -1.468 9.609 9.648 1 97.38 127 ASN B C 1
ATOM 2208 O O . ASN B 1 127 ? -2.191 10.094 10.523 1 97.38 127 ASN B O 1
ATOM 2212 N N . VAL B 1 128 ? -0.84 10.297 8.789 1 97.88 128 VAL B N 1
ATOM 2213 C CA . VAL B 1 128 ? -0.916 11.758 8.789 1 97.88 128 VAL B CA 1
ATOM 2214 C C . VAL B 1 128 ? -2.33 12.203 8.422 1 97.88 128 VAL B C 1
ATOM 2216 O O . VAL B 1 128 ? -2.9 13.078 9.078 1 97.88 128 VAL B O 1
ATOM 2219 N N . ILE B 1 129 ? -2.91 11.578 7.438 1 95.81 129 ILE B N 1
ATOM 2220 C CA . ILE B 1 129 ? -4.227 11.945 6.938 1 95.81 129 ILE B CA 1
ATOM 2221 C C . ILE B 1 129 ? -5.273 11.75 8.031 1 95.81 129 ILE B C 1
ATOM 2223 O O . ILE B 1 129 ? -6.074 12.648 8.305 1 95.81 129 ILE B O 1
ATOM 2227 N N . ARG B 1 130 ? -5.297 10.602 8.664 1 95.44 130 ARG B N 1
ATOM 2228 C CA . ARG B 1 130 ? -6.352 10.266 9.617 1 95.44 130 ARG B CA 1
ATOM 2229 C C . ARG B 1 130 ? -6.328 11.211 10.812 1 95.44 130 ARG B C 1
ATOM 2231 O O . ARG B 1 130 ? -7.375 11.672 11.273 1 95.44 130 ARG B O 1
ATOM 2238 N N . LEU B 1 131 ? -5.148 11.57 11.305 1 98 131 LEU B N 1
ATOM 2239 C CA . LEU B 1 131 ? -5.039 12.453 12.461 1 98 131 LEU B CA 1
ATOM 2240 C C . LEU B 1 131 ? -5.285 13.906 12.07 1 98 131 LEU B C 1
ATOM 2242 O O . LEU B 1 131 ? -5.902 14.664 12.82 1 98 131 LEU B O 1
ATOM 2246 N N . SER B 1 132 ? -4.836 14.305 10.898 1 98 132 SER B N 1
ATOM 2247 C CA . SER B 1 132 ? -5.074 15.656 10.414 1 98 132 SER B CA 1
ATOM 2248 C C . SER B 1 132 ? -6.562 15.914 10.195 1 98 132 SER B C 1
ATOM 2250 O O . SER B 1 132 ? -7.047 17.031 10.414 1 98 132 SER B O 1
ATOM 2252 N N . ALA B 1 133 ? -7.219 14.875 9.672 1 95.38 133 ALA B N 1
ATOM 2253 C CA . ALA B 1 133 ? -8.656 15.008 9.438 1 95.38 133 ALA B CA 1
ATOM 2254 C C . ALA B 1 133 ? -9.391 15.375 10.727 1 95.38 133 ALA B C 1
ATOM 2256 O O . ALA B 1 133 ? -10.305 16.203 10.711 1 95.38 133 ALA B O 1
ATOM 2257 N N . GLN B 1 134 ? -8.984 14.812 11.773 1 96.38 134 GLN B N 1
ATOM 2258 C CA . GLN B 1 134 ? -9.586 15.125 13.062 1 96.38 134 GLN B CA 1
ATOM 2259 C C . GLN B 1 134 ? -9.344 16.578 13.453 1 96.38 134 GLN B C 1
ATOM 2261 O O . GLN B 1 134 ? -10.266 17.281 13.859 1 96.38 134 GLN B O 1
ATOM 2266 N N . LEU B 1 135 ? -8.133 17.016 13.305 1 97.56 135 LEU B N 1
ATOM 2267 C CA . LEU B 1 135 ? -7.809 18.391 13.633 1 97.56 135 LEU B CA 1
ATOM 2268 C C . LEU B 1 135 ? -8.562 19.359 12.727 1 97.56 135 LEU B C 1
ATOM 2270 O O . LEU B 1 135 ? -9.125 20.359 13.195 1 97.56 135 LEU B O 1
ATOM 2274 N N . MET B 1 136 ? -8.68 19.047 11.445 1 96.62 136 MET B N 1
ATOM 2275 C CA . MET B 1 136 ? -9.32 19.922 10.461 1 96.62 136 MET B CA 1
ATOM 2276 C C . MET B 1 136 ? -10.828 19.984 10.695 1 96.62 136 MET B C 1
ATOM 2278 O O . MET B 1 136 ? -11.484 20.953 10.312 1 96.62 136 MET B O 1
ATOM 2282 N N . SER B 1 137 ? -11.352 18.938 11.25 1 95.19 137 SER B N 1
ATOM 2283 C CA . SER B 1 137 ? -12.789 18.875 11.469 1 95.19 137 SER B CA 1
ATOM 2284 C C . SER B 1 137 ? -13.258 19.984 12.406 1 95.19 137 SER B C 1
ATOM 2286 O O . SER B 1 137 ? -14.445 20.312 12.453 1 95.19 137 SER B O 1
ATOM 2288 N N . ARG B 1 138 ? -12.328 20.625 13.086 1 95 138 ARG B N 1
ATOM 2289 C CA . ARG B 1 138 ? -12.641 21.688 14.031 1 95 138 ARG B CA 1
ATOM 2290 C C . ARG B 1 138 ? -12.75 23.031 13.32 1 95 138 ARG B C 1
ATOM 2292 O O . ARG B 1 138 ? -13.219 24.016 13.906 1 95 138 ARG B O 1
ATOM 2299 N N . ASN B 1 139 ? -12.344 23.062 12.133 1 95.62 139 ASN B N 1
ATOM 2300 C CA . ASN B 1 139 ? -12.422 24.297 11.359 1 95.62 139 ASN B CA 1
ATOM 2301 C C . ASN B 1 139 ? -13.859 24.625 10.961 1 95.62 139 ASN B C 1
ATOM 2303 O O . ASN B 1 139 ? -14.672 23.719 10.781 1 95.62 139 ASN B O 1
ATOM 2307 N N . ALA B 1 140 ? -14.148 25.953 10.836 1 94.44 140 ALA B N 1
ATOM 2308 C CA . ALA B 1 140 ? -15.383 26.328 10.148 1 94.44 140 ALA B CA 1
ATOM 2309 C C . ALA B 1 140 ? -15.359 25.891 8.688 1 94.44 140 ALA B C 1
ATOM 2311 O O . ALA B 1 140 ? -14.336 26.016 8.016 1 94.44 140 ALA B O 1
ATOM 2312 N N . PRO B 1 141 ? -16.5 25.297 8.188 1 91.12 141 PRO B N 1
ATOM 2313 C CA . PRO B 1 141 ? -16.531 24.891 6.777 1 91.12 141 PRO B CA 1
ATOM 2314 C C . PRO B 1 141 ? -16.453 26.078 5.82 1 91.12 141 PRO B C 1
ATOM 2316 O O . PRO B 1 141 ? -16.922 27.172 6.152 1 91.12 141 PRO B O 1
ATOM 2319 N N . ASP B 1 142 ? -15.859 25.828 4.75 1 85.31 142 ASP B N 1
ATOM 2320 C CA . ASP B 1 142 ? -15.875 26.875 3.727 1 85.31 142 ASP B CA 1
ATOM 2321 C C . ASP B 1 142 ? -17.188 26.859 2.951 1 85.31 142 ASP B C 1
ATOM 2323 O O . ASP B 1 142 ? -18.141 26.188 3.346 1 85.31 142 ASP B O 1
ATOM 2327 N N . ALA B 1 143 ? -17.234 27.688 1.885 1 86.25 143 ALA B N 1
ATOM 2328 C CA . ALA B 1 143 ? -18.469 27.844 1.125 1 86.25 143 ALA B CA 1
ATOM 2329 C C . ALA B 1 143 ? -18.938 26.516 0.55 1 86.25 143 ALA B C 1
ATOM 2331 O O . ALA B 1 143 ? -20.141 26.281 0.397 1 86.25 143 ALA B O 1
ATOM 2332 N N . ASP B 1 144 ? -18 25.625 0.341 1 80.94 144 ASP B N 1
ATOM 2333 C CA . ASP B 1 144 ? -18.312 24.328 -0.236 1 80.94 144 ASP B CA 1
ATOM 2334 C C . ASP B 1 144 ? -18.422 23.266 0.849 1 80.94 144 ASP B C 1
ATOM 2336 O O . ASP B 1 144 ? -18.547 22.078 0.546 1 80.94 144 ASP B O 1
ATOM 2340 N N . GLY B 1 145 ? -18.312 23.656 2.014 1 86.56 145 GLY B N 1
ATOM 2341 C CA . GLY B 1 145 ? -18.469 22.734 3.131 1 86.56 145 GLY B CA 1
ATOM 2342 C C . GLY B 1 145 ? -17.172 22.047 3.531 1 86.56 145 GLY B C 1
ATOM 2343 O O . GLY B 1 145 ? -17.172 21.156 4.383 1 86.56 145 GLY B O 1
ATOM 2344 N N . HIS B 1 146 ? -16.031 22.469 2.926 1 87 146 HIS B N 1
ATOM 2345 C CA . HIS B 1 146 ? -14.75 21.828 3.225 1 87 146 HIS B CA 1
ATOM 2346 C C . HIS B 1 146 ? -14.086 22.469 4.441 1 87 146 HIS B C 1
ATOM 2348 O O . HIS B 1 146 ? -14.188 23.688 4.641 1 87 146 HIS B O 1
ATOM 2354 N N . ARG B 1 147 ? -13.461 21.641 5.195 1 93.19 147 ARG B N 1
ATOM 2355 C CA . ARG B 1 147 ? -12.828 22.125 6.414 1 93.19 147 ARG B CA 1
ATOM 2356 C C . ARG B 1 147 ? -11.305 22.047 6.305 1 93.19 147 ARG B C 1
ATOM 2358 O O . ARG B 1 147 ? -10.594 22.531 7.18 1 93.19 147 ARG B O 1
ATOM 2365 N N . GLY B 1 148 ? -10.789 21.391 5.254 1 92.44 148 GLY B N 1
ATOM 2366 C CA . GLY B 1 148 ? -9.375 21.234 4.969 1 92.44 148 GLY B CA 1
ATOM 2367 C C . GLY B 1 148 ? -9.102 20.516 3.666 1 92.44 148 GLY B C 1
ATOM 2368 O O . GLY B 1 148 ? -10.016 19.984 3.037 1 92.44 148 GLY B O 1
ATOM 2369 N N . LEU B 1 149 ? -7.871 20.625 3.248 1 89.88 149 LEU B N 1
ATOM 2370 C CA . LEU B 1 149 ? -7.449 19.953 2.018 1 89.88 149 LEU B CA 1
ATOM 2371 C C . LEU B 1 149 ? -6.27 19.031 2.279 1 89.88 149 LEU B C 1
ATOM 2373 O O . LEU B 1 149 ? -5.34 19.391 3.006 1 89.88 149 LEU B O 1
ATOM 2377 N N . LEU B 1 150 ? -6.402 17.859 1.737 1 90.69 150 LEU B N 1
ATOM 2378 C CA . LEU B 1 150 ? -5.332 16.875 1.795 1 90.69 150 LEU B CA 1
ATOM 2379 C C . LEU B 1 150 ? -4.754 16.625 0.408 1 90.69 150 LEU B C 1
ATOM 2381 O O . LEU B 1 150 ? -5.488 16.312 -0.529 1 90.69 150 LEU B O 1
ATOM 2385 N N . VAL B 1 151 ? -3.385 16.766 0.23 1 87.94 151 VAL B N 1
ATOM 2386 C CA . VAL B 1 151 ? -2.674 16.5 -1.017 1 87.94 151 VAL B CA 1
ATOM 2387 C C . VAL B 1 151 ? -1.629 15.414 -0.793 1 87.94 151 VAL B C 1
ATOM 2389 O O . VAL B 1 151 ? -0.771 15.539 0.085 1 87.94 151 VAL B O 1
ATOM 2392 N N . ASN B 1 152 ? -1.724 14.352 -1.549 1 86.56 152 ASN B N 1
ATOM 2393 C CA . ASN B 1 152 ? -0.767 13.258 -1.448 1 86.56 152 ASN B CA 1
ATOM 2394 C C . ASN B 1 152 ? 0.112 13.164 -2.693 1 86.56 152 ASN B C 1
ATOM 2396 O O . ASN B 1 152 ? -0.396 13.117 -3.814 1 86.56 152 ASN B O 1
ATOM 2400 N N . THR B 1 153 ? 1.402 13.258 -2.508 1 76.94 153 THR B N 1
ATOM 2401 C CA . THR B 1 153 ? 2.309 13.227 -3.65 1 76.94 153 THR B CA 1
ATOM 2402 C C . THR B 1 153 ? 3.105 11.922 -3.672 1 76.94 153 THR B C 1
ATOM 2404 O O . THR B 1 153 ? 3.697 11.57 -4.691 1 76.94 153 THR B O 1
ATOM 2407 N N . ALA B 1 154 ? 3.234 11.297 -2.564 1 62.78 154 ALA B N 1
ATOM 2408 C CA . ALA B 1 154 ? 4.02 10.062 -2.561 1 62.78 154 ALA B CA 1
ATOM 2409 C C . ALA B 1 154 ? 3.287 8.945 -3.291 1 62.78 154 ALA B C 1
ATOM 2411 O O . ALA B 1 154 ? 2.076 8.781 -3.131 1 62.78 154 ALA B O 1
ATOM 2412 N N . SER B 1 155 ? 3.959 8.523 -4.422 1 56.44 155 SER B N 1
ATOM 2413 C CA . SER B 1 155 ? 3.422 7.391 -5.164 1 56.44 155 SER B CA 1
ATOM 2414 C C . SER B 1 155 ? 4.156 6.102 -4.816 1 56.44 155 SER B C 1
ATOM 2416 O O . SER B 1 155 ? 5.297 6.141 -4.348 1 56.44 155 SER B O 1
ATOM 2418 N N . VAL B 1 156 ? 3.396 5.117 -4.34 1 53.91 156 VAL B N 1
ATOM 2419 C CA . VAL B 1 156 ? 4.043 3.811 -4.383 1 53.91 156 VAL B CA 1
ATOM 2420 C C . VAL B 1 156 ? 4.359 3.434 -5.828 1 53.91 156 VAL B C 1
ATOM 2422 O O . VAL B 1 156 ? 3.449 3.299 -6.652 1 53.91 156 VAL B O 1
ATOM 2425 N N . ALA B 1 157 ? 5.477 4.18 -6.367 1 44.78 157 ALA B N 1
ATOM 2426 C CA . ALA B 1 157 ? 5.859 3.752 -7.707 1 44.78 157 ALA B CA 1
ATOM 2427 C C . ALA B 1 157 ? 5.531 2.279 -7.934 1 44.78 157 ALA B C 1
ATOM 2429 O O . ALA B 1 157 ? 5.766 1.443 -7.059 1 44.78 157 ALA B O 1
ATOM 2430 N N . ALA B 1 158 ? 4.531 2.102 -8.812 1 45.72 158 ALA B N 1
ATOM 2431 C CA . ALA B 1 158 ? 4.23 0.751 -9.281 1 45.72 158 ALA B CA 1
ATOM 2432 C C . ALA B 1 158 ? 5.512 -0.052 -9.5 1 45.72 158 ALA B C 1
ATOM 2434 O O . ALA B 1 158 ? 6.496 0.467 -10.023 1 45.72 158 ALA B O 1
ATOM 2435 N N . PHE B 1 159 ? 5.973 -0.83 -8.469 1 43.12 159 PHE B N 1
ATOM 2436 C CA . PHE B 1 159 ? 7.043 -1.767 -8.789 1 43.12 159 PHE B CA 1
ATOM 2437 C C . PHE B 1 159 ? 6.953 -2.211 -10.25 1 43.12 159 PHE B C 1
ATOM 2439 O O . PHE B 1 159 ? 5.863 -2.492 -10.75 1 43.12 159 PHE B O 1
ATOM 2446 N N . GLU B 1 160 ? 7.695 -1.528 -11.047 1 41.5 160 GLU B N 1
ATOM 2447 C CA . GLU B 1 160 ? 7.762 -1.836 -12.477 1 41.5 160 GLU B CA 1
ATOM 2448 C C . GLU B 1 160 ? 7.695 -3.342 -12.719 1 41.5 160 GLU B C 1
ATOM 2450 O O . GLU B 1 160 ? 8.602 -4.078 -12.328 1 41.5 160 GLU B O 1
ATOM 2455 N N . GLY B 1 161 ? 6.75 -3.938 -12.312 1 38.28 161 GLY B N 1
ATOM 2456 C CA . GLY B 1 161 ? 6.582 -5.273 -12.859 1 38.28 161 GLY B CA 1
ATOM 2457 C C . GLY B 1 161 ? 6.422 -5.285 -14.375 1 38.28 161 GLY B C 1
ATOM 2458 O O . GLY B 1 161 ? 5.824 -4.371 -14.945 1 38.28 161 GLY B O 1
ATOM 2459 N N . GLN B 1 162 ? 7.422 -5.727 -15.141 1 36.84 162 GLN B N 1
ATOM 2460 C CA . GLN B 1 162 ? 7.09 -6.066 -16.516 1 36.84 162 GLN B CA 1
ATOM 2461 C C . GLN B 1 162 ? 5.684 -6.652 -16.625 1 36.84 162 GLN B C 1
ATOM 2463 O O . GLN B 1 162 ? 5.273 -7.121 -17.688 1 36.84 162 GLN B O 1
ATOM 2468 N N . VAL B 1 163 ? 5.074 -7.223 -15.672 1 33 163 VAL B N 1
ATOM 2469 C CA . VAL B 1 163 ? 3.766 -7.785 -15.977 1 33 163 VAL B CA 1
ATOM 2470 C C . VAL B 1 163 ? 2.73 -6.668 -16.094 1 33 163 VAL B C 1
ATOM 2472 O O . VAL B 1 163 ? 2.641 -5.809 -15.211 1 33 163 VAL B O 1
ATOM 2475 N N . ARG B 1 164 ? 2.398 -6.34 -17.328 1 29.73 164 ARG B N 1
ATOM 2476 C CA . ARG B 1 164 ? 1.358 -5.359 -17.641 1 29.73 164 ARG B CA 1
ATOM 2477 C C . ARG B 1 164 ? 0.141 -5.555 -16.734 1 29.73 164 ARG B C 1
ATOM 2479 O O . ARG B 1 164 ? -0.464 -6.629 -16.734 1 29.73 164 ARG B O 1
ATOM 2486 N N . GLU B 1 165 ? 0.061 -5.125 -15.617 1 29.7 165 GLU B N 1
ATOM 2487 C CA . GLU B 1 165 ? -1.051 -5.008 -14.68 1 29.7 165 GLU B CA 1
ATOM 2488 C C . GLU B 1 165 ? -2.26 -4.348 -15.336 1 29.7 165 GLU B C 1
ATOM 2490 O O . GLU B 1 165 ? -2.145 -3.26 -15.906 1 29.7 165 GLU B O 1
ATOM 2495 N N . HIS B 1 166 ? -3.119 -4.996 -16.094 1 28.62 166 HIS B N 1
ATOM 2496 C CA . HIS B 1 166 ? -4.402 -4.371 -16.391 1 28.62 166 HIS B CA 1
ATOM 2497 C C . HIS B 1 166 ? -5.188 -4.086 -15.109 1 28.62 166 HIS B C 1
ATOM 2499 O O . HIS B 1 166 ? -6.359 -3.707 -15.164 1 28.62 166 HIS B O 1
ATOM 2505 N N . CYS B 1 167 ? -4.797 -3.855 -13.969 1 29.31 167 CYS B N 1
ATOM 2506 C CA . CYS B 1 167 ? -5.785 -3.457 -12.977 1 29.31 167 CYS B CA 1
ATOM 2507 C C . CYS B 1 167 ? -6.418 -2.119 -13.336 1 29.31 167 CYS B C 1
ATOM 2509 O O . CYS B 1 167 ? -5.715 -1.176 -13.711 1 29.31 167 CYS B O 1
ATOM 2511 N N . GLY B 1 168 ? -7.719 -2.131 -13.773 1 26.91 168 GLY B N 1
ATOM 2512 C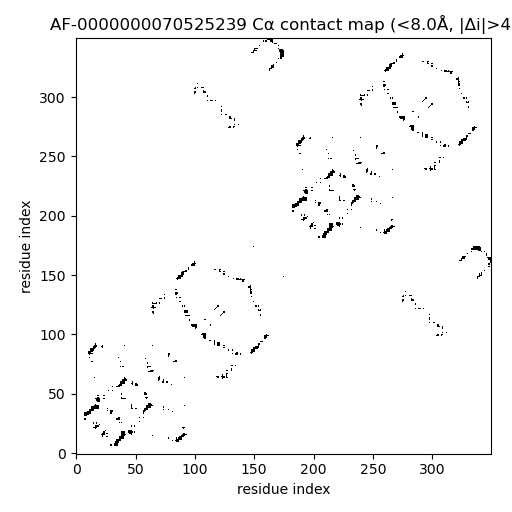 CA . GLY B 1 168 ? -8.609 -0.99 -13.641 1 26.91 168 GLY B CA 1
ATOM 2513 C C . GLY B 1 168 ? -8.57 -0.356 -12.266 1 26.91 168 GLY B C 1
ATOM 2514 O O . GLY B 1 168 ? -9.039 -0.95 -11.289 1 26.91 168 GLY B O 1
ATOM 2515 N N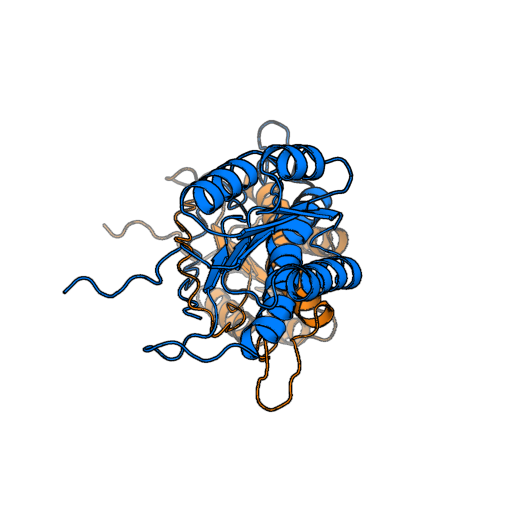 . ASN B 1 169 ? -7.605 0.122 -11.734 1 28.44 169 ASN B N 1
ATOM 2516 C CA . ASN B 1 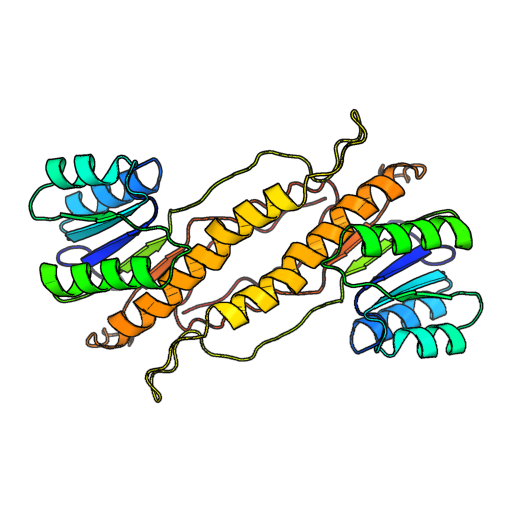169 ? -7.625 1.027 -10.586 1 28.44 169 ASN B CA 1
ATOM 2517 C C . ASN B 1 169 ? -8.664 2.133 -10.766 1 28.44 169 ASN B C 1
ATOM 2519 O O . ASN B 1 169 ? -8.477 3.037 -11.578 1 28.44 169 ASN B O 1
ATOM 2523 N N . LYS B 1 170 ? -10.039 1.857 -10.797 1 25.17 170 LYS B N 1
ATOM 2524 C CA . LYS B 1 170 ? -10.945 3.004 -10.75 1 25.17 170 LYS B CA 1
ATOM 2525 C C . LYS B 1 170 ? -10.633 3.895 -9.547 1 25.17 170 LYS B C 1
ATOM 2527 O O . LYS B 1 170 ? -10.641 3.434 -8.406 1 25.17 170 LYS B O 1
ATOM 2532 N N . ASP B 1 171 ? -9.922 5.02 -9.68 1 26.69 171 ASP B N 1
ATOM 2533 C CA . ASP B 1 171 ? -9.289 6.199 -9.102 1 26.69 171 ASP B CA 1
ATOM 2534 C C . ASP B 1 171 ? -10.258 6.961 -8.203 1 26.69 171 ASP B C 1
ATOM 2536 O O . ASP B 1 171 ? -9.867 7.48 -7.152 1 26.69 171 ASP B O 1
ATOM 2540 N N . TRP B 1 172 ? -11.609 7.137 -8.461 1 23.56 172 TRP B N 1
ATOM 2541 C CA . TRP B 1 172 ? -12.031 8.523 -8.289 1 23.56 172 TRP B CA 1
ATOM 2542 C C . TRP B 1 172 ? -12.336 8.828 -6.824 1 23.56 172 TRP B C 1
ATOM 2544 O O . TRP B 1 172 ? -13.25 8.242 -6.242 1 23.56 172 TRP B O 1
ATOM 2554 N N . GLY B 1 173 ? -11.445 8.562 -5.969 1 22.72 173 GLY B N 1
ATOM 2555 C CA . GLY B 1 173 ? -11.875 8.891 -4.621 1 22.72 173 GLY B CA 1
ATOM 2556 C C . GLY B 1 173 ? -12.016 10.383 -4.391 1 22.72 173 GLY B C 1
ATOM 2557 O O . GLY B 1 173 ? -11.062 11.141 -4.586 1 22.72 173 GLY B O 1
ATOM 2558 N N . THR B 1 174 ? -12.883 10.961 -4.914 1 22.42 174 THR B N 1
ATOM 2559 C CA . THR B 1 174 ? -13.242 12.344 -4.594 1 22.42 174 THR B CA 1
ATOM 2560 C C . THR B 1 174 ? -13.586 12.484 -3.115 1 22.42 174 THR B C 1
ATOM 2562 O O . THR B 1 174 ? -14.359 11.695 -2.576 1 22.42 174 THR B O 1
ATOM 2565 N N . LEU B 1 175 ? -12.57 13.094 -2.293 1 19.67 175 LEU B N 1
ATOM 2566 C CA . LEU B 1 175 ? -12.789 13.531 -0.918 1 19.67 175 LEU B CA 1
ATOM 2567 C C . LEU B 1 175 ? -13.883 14.594 -0.852 1 19.67 175 LEU B C 1
ATOM 2569 O O . LEU B 1 175 ? -13.852 15.57 -1.603 1 19.67 175 LEU B O 1
#

Solvent-accessible surface area (backbone atoms only — not comparable to full-atom values): 18330 Å² total; per-residue (Å²): 130,73,76,80,62,83,70,50,60,74,34,30,30,40,28,26,30,20,33,42,70,71,16,29,55,48,53,54,52,41,44,74,51,46,19,30,37,34,26,31,18,50,76,89,44,44,19,56,62,50,22,61,74,64,34,92,47,31,41,57,30,66,24,48,55,69,34,68,68,37,43,48,51,38,53,49,48,34,36,73,74,67,68,49,51,38,34,36,39,37,40,38,59,61,86,79,96,57,50,30,54,35,77,91,73,72,40,59,49,59,64,67,62,53,48,53,35,44,41,42,27,44,50,8,47,48,48,48,48,26,56,47,48,57,60,14,64,71,42,75,57,45,99,85,61,46,34,55,45,55,43,64,65,40,62,76,68,69,63,56,36,73,55,30,45,72,55,79,70,86,70,80,29,59,43,129,74,76,80,61,83,69,50,58,72,35,28,31,40,28,26,29,21,33,41,71,72,16,28,54,49,51,53,53,41,45,74,51,46,19,31,37,35,26,28,17,48,78,87,44,45,18,57,61,50,20,62,73,62,35,91,46,33,42,56,29,68,24,49,57,70,34,69,67,36,44,48,50,39,52,49,49,35,38,73,75,67,67,48,51,39,34,37,39,36,40,37,59,60,85,79,97,58,49,30,54,35,78,91,73,71,42,58,49,57,65,67,62,52,49,53,34,45,41,42,28,45,49,6,46,47,47,48,50,26,56,46,48,57,60,14,66,70,41,76,57,44,99,83,62,47,33,54,44,55,44,62,66,42,60,76,68,66,60,54,31,66,52,32,42,73,60,78,72,86,69,84,45,71,48

Secondary structure (DSSP, 8-state):
--------TT-EEEEETTTSHHHHHHHHHHHHTT-EEEEEE-TTSSHHHHHHHHGGGEEEEE--TT-HHHHHHHHHHHHHHHS---EEEE---------SEETTTTEEPPHHHHHHHHIIIIIIHHHHHHHHHHHHTTSPP-TTS---EEEE---------SS------------/-------STT-EEEEETTTSHHHHHHHHHHHHTT-EEEEEE-TTSSHHHHHHHHGGGEEEEE--TT-HHHHHHHHHHHHHHHS---EEEE---------SEETTTTEEPPHHHHHHHHIIIIIIHHHHHHHHHHHHTTSPP-TTS---EEEE---------SS------------

Radius of gyration: 23.32 Å; Cα contacts (8 Å, |Δi|>4): 732; chains: 2; bounding box: 41×69×56 Å

Sequence (350 aa):
PGSPCRSLPGMVALVTGAGSGLGRATVERLVERGARAVLLDLPRSGGAQLARELGESCAFAAADVTSPEEVGAALALTREKFGRLDLVVNCAGIGIAVKTYNGKKDKVHELEDFQRVINVNLVGTFNVIRLSAQLMSRNAPDADGHRGLLVNTASVAAFEGQVREHCGNKDWGTLPGSPCRSLPGMVALVTGAGSGLGRATVERLVERGARAVLLDLPRSGGAQLARELGESCAFAAADVTSPEEVGAALALTREKFGRLDLVVNCAGIGIAVKTYNGKKDKVHELEDFQRVINVNLVGTFNVIRLSAQLMSRNAPDADGHRGLLVNTASVAAFEGQVREHCGNKDWGTL

Organism: Taeniopygia guttata (NCBI:txid59729)

InterPro domains:
  IPR002347 Short-chain dehydrogenase/reductase SDR [PF00106] (12-162)
  IPR002347 Short-chain dehydrogenase/reductase SDR [PR00081] (12-29)
  IPR002347 Short-chain dehydrogenase/reductase SDR [PR00081] (83-94)
  IPR002347 Short-chain dehydrogenase/reductase SDR [PR00081] (142-158)
  IPR036291 NAD(P)-binding domain superfamily [SSF51735] (7-162)

pLDDT: mean 85.32, std 22.65, range [19.67, 98.94]

Foldseek 3Di:
DPPPPPQLALAEEEFEPLQDDPNVVVQVVSVVSHAAYEYEYAPPGNQCVSQVVSPLSYHYQHDQLLDLVSLLVSVVVSCVRRNAHAEYEYDDFDDDPDACADPVVRDGDDPVVLVVRCSRQPNSLVSNVVSNVVRQVPADADPVGGSHYYHRDRDSPPRPHPPPPPPPPPPDPDD/DPPPPPQLALAEEEFEPLQDDPNVVVQVVSVVRHAAYEYEYAPPGNQCVSQVVSPLSYHYQHDQLLDLVSLLVSVVVSCVRRNAHAEYEYDDFDDDPDACADPVVRDGDDPVVLVVRCSRQPNSLVSNVVSNVVRQVPADADPVGGSHYYHHDRDSPPNPHPPPPPPPPVPDPDD